Protein AF-A0A1W0WQR8-F1 (afdb_monomer)

Structure (mmCIF, N/CA/C/O backbone):
data_AF-A0A1W0WQR8-F1
#
_entry.id   AF-A0A1W0WQR8-F1
#
loop_
_atom_site.group_PDB
_atom_site.id
_atom_site.type_symbol
_atom_site.label_atom_id
_atom_site.label_alt_id
_atom_site.label_comp_id
_atom_site.label_asym_id
_atom_site.label_entity_id
_atom_site.label_seq_id
_atom_site.pdbx_PDB_ins_code
_atom_site.Cartn_x
_atom_site.Cartn_y
_atom_site.Cartn_z
_atom_site.occupancy
_atom_site.B_iso_or_equiv
_atom_site.auth_seq_id
_atom_site.auth_comp_id
_atom_site.auth_asym_id
_atom_site.auth_atom_id
_atom_site.pdbx_PDB_model_num
ATOM 1 N N . MET A 1 1 ? -21.819 -79.595 5.767 1.00 51.12 1 MET A N 1
ATOM 2 C CA . MET A 1 1 ? -20.632 -78.876 5.257 1.00 51.12 1 MET A CA 1
ATOM 3 C C . MET A 1 1 ? -21.095 -77.872 4.216 1.00 51.12 1 MET A C 1
ATOM 5 O O . MET A 1 1 ? -21.134 -78.204 3.043 1.00 51.12 1 MET A O 1
ATOM 9 N N . THR A 1 2 ? -21.500 -76.679 4.642 1.00 47.50 2 THR A N 1
ATOM 10 C CA . THR A 1 2 ? -21.859 -75.578 3.737 1.00 47.50 2 THR A CA 1
ATOM 11 C C . THR A 1 2 ? -21.971 -74.293 4.551 1.00 47.50 2 THR A C 1
ATOM 13 O O . THR A 1 2 ? -22.515 -74.308 5.650 1.00 47.50 2 THR A O 1
ATOM 16 N N . ASN A 1 3 ? -21.483 -73.201 3.962 1.00 47.78 3 ASN A N 1
ATOM 17 C CA . ASN A 1 3 ? -21.720 -71.801 4.331 1.00 47.78 3 ASN A CA 1
ATOM 18 C C . ASN A 1 3 ? -20.845 -71.187 5.433 1.00 47.78 3 ASN A C 1
ATOM 20 O O . ASN A 1 3 ? -21.325 -70.746 6.469 1.00 47.78 3 ASN A O 1
ATOM 24 N N . LEU A 1 4 ? -19.554 -71.027 5.123 1.00 46.97 4 LEU A N 1
ATOM 25 C CA . LEU A 1 4 ? -18.696 -70.029 5.774 1.00 46.97 4 LEU A CA 1
ATOM 26 C C . LEU A 1 4 ? -17.749 -69.364 4.755 1.00 46.97 4 LEU A C 1
ATOM 28 O O . LEU A 1 4 ? -16.533 -69.435 4.882 1.00 46.97 4 LEU A O 1
ATOM 32 N N . LYS A 1 5 ? -18.293 -68.779 3.677 1.00 46.56 5 LYS A N 1
ATOM 33 C CA . LYS A 1 5 ? -17.489 -68.047 2.669 1.00 46.56 5 LYS A CA 1
ATOM 34 C C . LYS A 1 5 ? -18.110 -66.743 2.146 1.00 46.56 5 LYS A C 1
ATOM 36 O O . LYS A 1 5 ? -17.617 -66.205 1.166 1.00 46.56 5 LYS A O 1
ATOM 41 N N . SER A 1 6 ? -19.138 -66.191 2.798 1.00 51.97 6 SER A N 1
ATOM 42 C CA . SER A 1 6 ? -19.843 -65.004 2.274 1.00 51.97 6 SER A CA 1
ATOM 43 C C . SER A 1 6 ? -19.954 -63.823 3.246 1.00 51.97 6 SER A C 1
ATOM 45 O O . SER A 1 6 ? -20.869 -63.019 3.120 1.00 51.97 6 SER A O 1
ATOM 47 N N . ALA A 1 7 ? -19.034 -63.698 4.209 1.00 48.44 7 ALA A N 1
ATOM 48 C CA . ALA A 1 7 ? -19.019 -62.567 5.151 1.00 48.44 7 ALA A CA 1
ATOM 49 C C . ALA A 1 7 ? -17.748 -61.697 5.085 1.00 48.44 7 ALA A C 1
ATOM 51 O O . ALA A 1 7 ? -17.716 -60.621 5.667 1.00 48.44 7 ALA A O 1
ATOM 52 N N . VAL A 1 8 ? -16.709 -62.111 4.348 1.00 48.56 8 VAL A N 1
ATOM 53 C CA . VAL A 1 8 ? -15.419 -61.386 4.323 1.00 48.56 8 VAL A CA 1
ATOM 54 C C . VAL A 1 8 ? -15.317 -60.390 3.154 1.00 48.56 8 VAL A C 1
ATOM 56 O O . VAL A 1 8 ? -14.453 -59.522 3.153 1.00 48.56 8 VAL A O 1
ATOM 59 N N . SER A 1 9 ? -16.232 -60.434 2.178 1.00 49.44 9 SER A N 1
ATOM 60 C CA . SER A 1 9 ? -16.124 -59.603 0.964 1.00 49.44 9 SER A CA 1
ATOM 61 C C . SER A 1 9 ? -16.839 -58.241 1.043 1.00 49.44 9 SER A C 1
ATOM 63 O O . SER A 1 9 ? -16.487 -57.337 0.294 1.00 49.44 9 SER A O 1
ATOM 65 N N . LEU A 1 10 ? -17.775 -58.033 1.982 1.00 45.66 10 LEU A N 1
ATOM 66 C CA . LEU A 1 10 ? -18.440 -56.726 2.143 1.00 45.66 10 LEU A CA 1
ATOM 67 C C . LEU A 1 10 ? -17.703 -55.752 3.077 1.00 45.66 10 LEU A C 1
ATOM 69 O O . LEU A 1 10 ? -17.867 -54.542 2.938 1.00 45.66 10 LEU A O 1
ATOM 73 N N . ALA A 1 11 ? -16.854 -56.241 3.985 1.00 45.03 11 ALA A N 1
ATOM 74 C CA . ALA A 1 11 ? -16.119 -55.371 4.907 1.00 45.03 11 ALA A CA 1
ATOM 75 C C . ALA A 1 11 ? -14.958 -54.616 4.230 1.00 45.03 11 ALA A C 1
ATOM 77 O O . ALA A 1 11 ? -14.600 -53.526 4.668 1.00 45.03 11 ALA A O 1
ATOM 78 N N . LEU A 1 12 ? -14.399 -55.149 3.133 1.00 43.31 12 LEU A N 1
ATOM 79 C CA . LEU A 1 12 ? -13.315 -54.485 2.398 1.00 43.31 12 LEU A CA 1
ATOM 80 C C . LEU A 1 12 ? -13.813 -53.439 1.388 1.00 43.31 12 LEU A C 1
ATOM 82 O O . LEU A 1 12 ? -13.094 -52.491 1.094 1.00 43.31 12 LEU A O 1
ATOM 86 N N . ILE A 1 13 ? -15.046 -53.564 0.887 1.00 46.66 13 ILE A N 1
ATOM 87 C CA . ILE A 1 13 ? -15.628 -52.595 -0.061 1.00 46.66 13 ILE A CA 1
ATOM 88 C C . ILE A 1 13 ? -16.193 -51.373 0.686 1.00 46.66 13 ILE A C 1
ATOM 90 O O . ILE A 1 13 ? -16.114 -50.252 0.187 1.00 46.66 13 ILE A O 1
ATOM 94 N N . GLY A 1 14 ? -16.658 -51.554 1.929 1.00 39.31 14 GLY A N 1
ATOM 95 C CA . GLY A 1 14 ? -17.099 -50.452 2.794 1.00 39.31 14 GLY A CA 1
ATOM 96 C C . GLY A 1 14 ? -15.971 -49.542 3.298 1.00 39.31 14 GLY A C 1
ATOM 97 O O . GLY A 1 14 ? -16.227 -48.381 3.604 1.00 39.31 14 GLY A O 1
ATOM 98 N N . LEU A 1 15 ? -14.722 -50.025 3.345 1.00 41.91 15 LEU A N 1
ATOM 99 C CA . LEU A 1 15 ? -13.577 -49.222 3.798 1.00 41.91 15 LEU A CA 1
ATOM 100 C C . LEU A 1 15 ? -12.899 -48.424 2.668 1.00 41.91 15 LEU A C 1
ATOM 102 O O . LEU A 1 15 ? -12.195 -47.458 2.943 1.00 41.91 15 LEU A O 1
ATOM 106 N N . VAL A 1 16 ? -13.128 -48.792 1.402 1.00 44.12 16 VAL A N 1
ATOM 107 C CA . VAL A 1 16 ? -12.553 -48.096 0.232 1.00 44.12 16 VAL A CA 1
ATOM 108 C C . VAL A 1 16 ? -13.461 -46.958 -0.267 1.00 44.12 16 VAL A C 1
ATOM 110 O O . VAL A 1 16 ? -12.975 -46.008 -0.873 1.00 44.12 16 VAL A O 1
ATOM 113 N N . LEU A 1 17 ? -14.756 -46.968 0.071 1.00 40.59 17 LEU A N 1
ATOM 114 C CA . LEU A 1 17 ? -15.699 -45.886 -0.264 1.00 40.59 17 LEU A CA 1
ATOM 115 C C . LEU A 1 17 ? -15.750 -44.731 0.757 1.00 40.59 17 LEU A C 1
ATOM 117 O O . LEU A 1 17 ? -16.442 -43.748 0.520 1.00 40.59 17 LEU A O 1
ATOM 121 N N . LEU A 1 18 ? -14.976 -44.794 1.845 1.00 42.16 18 LEU A N 1
ATOM 122 C CA . LEU A 1 18 ? -14.761 -43.666 2.772 1.00 42.16 18 LEU A CA 1
ATOM 123 C C . LEU A 1 18 ? -13.513 -42.827 2.437 1.00 42.16 18 LEU A C 1
ATOM 125 O O . LEU A 1 18 ? -13.211 -41.864 3.138 1.00 42.16 18 LEU A O 1
ATOM 129 N N . ALA A 1 19 ? -12.802 -43.163 1.356 1.00 42.78 19 ALA A N 1
ATOM 130 C CA . ALA A 1 19 ? -11.645 -42.413 0.860 1.00 42.78 19 ALA A CA 1
ATOM 131 C C . ALA A 1 19 ? -11.958 -41.561 -0.388 1.00 42.78 19 ALA A C 1
ATOM 133 O O . ALA A 1 19 ? -11.043 -41.032 -1.020 1.00 42.78 19 ALA A O 1
ATOM 134 N N . VAL A 1 20 ? -13.239 -41.408 -0.741 1.00 43.16 20 VAL A N 1
ATOM 135 C CA . VAL A 1 20 ? -13.686 -40.526 -1.824 1.00 43.16 20 VAL A CA 1
ATOM 136 C C . VAL A 1 20 ? -14.159 -39.202 -1.214 1.00 43.16 20 VAL A C 1
ATOM 138 O O . VAL A 1 20 ? -15.177 -39.132 -0.538 1.00 43.16 20 VAL A O 1
ATOM 141 N N . GLU A 1 21 ? -13.362 -38.161 -1.467 1.00 44.94 21 GLU A N 1
ATOM 142 C CA . GLU A 1 21 ? -13.743 -36.740 -1.453 1.00 44.94 21 GLU A CA 1
ATOM 143 C C . GLU A 1 21 ? -14.005 -36.042 -0.102 1.00 44.94 21 GLU A C 1
ATOM 145 O O . GLU A 1 21 ? -15.023 -35.391 0.105 1.00 44.94 21 GLU A O 1
ATOM 150 N N . ILE A 1 22 ? -12.962 -35.931 0.730 1.00 41.84 22 ILE A N 1
ATOM 151 C CA . ILE A 1 22 ? -12.673 -34.633 1.382 1.00 41.84 22 ILE A CA 1
ATOM 152 C C . ILE A 1 22 ? -11.631 -33.893 0.527 1.00 41.84 22 ILE A C 1
ATOM 154 O O . ILE A 1 22 ? -10.506 -33.624 0.939 1.00 41.84 22 ILE A O 1
ATOM 158 N N . GLN A 1 23 ? -11.991 -33.606 -0.725 1.00 43.12 23 GLN A N 1
ATOM 159 C CA . GLN A 1 23 ? -11.295 -32.627 -1.574 1.00 43.12 23 GLN A CA 1
ATOM 160 C C . GLN A 1 23 ? -12.182 -31.409 -1.890 1.00 43.12 23 GLN A C 1
ATOM 162 O O . GLN A 1 23 ? -11.818 -30.555 -2.696 1.00 43.12 23 GLN A O 1
ATOM 167 N N . GLY A 1 24 ? -13.324 -31.268 -1.212 1.00 37.84 24 GLY A N 1
ATOM 168 C CA . GLY A 1 24 ? -14.204 -30.111 -1.333 1.00 37.84 24 GLY A CA 1
ATOM 169 C C . GLY A 1 24 ? -13.783 -28.988 -0.390 1.00 37.84 24 GLY A C 1
ATOM 170 O O . GLY A 1 24 ? -14.131 -29.000 0.783 1.00 37.84 24 GLY A O 1
ATOM 171 N N . ALA A 1 25 ? -13.057 -28.008 -0.927 1.00 41.00 25 ALA A N 1
ATOM 172 C CA . ALA A 1 25 ? -12.612 -26.780 -0.270 1.00 41.00 25 ALA A CA 1
ATOM 173 C C . ALA A 1 25 ? -11.522 -26.960 0.803 1.00 41.00 25 ALA A C 1
ATOM 175 O O . ALA A 1 25 ? -11.749 -26.803 2.004 1.00 41.00 25 ALA A O 1
ATOM 176 N N . ARG A 1 26 ? -10.257 -27.039 0.356 1.00 41.31 26 ARG A N 1
ATOM 177 C CA . ARG A 1 26 ? -9.230 -26.228 1.032 1.00 41.31 26 ARG A CA 1
ATOM 178 C C . ARG A 1 26 ? -9.765 -24.796 1.011 1.00 41.31 26 ARG A C 1
ATOM 180 O O . ARG A 1 26 ? -9.605 -24.112 0.002 1.00 41.31 26 ARG A O 1
ATOM 187 N N . ARG A 1 27 ? -10.455 -24.361 2.076 1.00 42.59 27 ARG A N 1
ATOM 188 C CA . ARG A 1 27 ? -10.738 -22.940 2.290 1.00 42.59 27 ARG A CA 1
ATOM 189 C C . ARG A 1 27 ? -9.393 -22.260 2.097 1.00 42.59 27 ARG A C 1
ATOM 191 O O . ARG A 1 27 ? -8.437 -22.564 2.807 1.00 42.59 27 ARG A O 1
ATOM 198 N N . VAL A 1 28 ? -9.284 -21.435 1.066 1.00 44.44 28 VAL A N 1
ATOM 199 C CA . VAL A 1 28 ? -8.089 -20.640 0.824 1.00 44.44 28 VAL A CA 1
ATOM 200 C C . VAL A 1 28 ? -8.103 -19.573 1.914 1.00 44.44 28 VAL A C 1
ATOM 202 O O . VAL A 1 28 ? -8.620 -18.480 1.740 1.00 44.44 28 VAL A O 1
ATOM 205 N N . VAL A 1 29 ? -7.633 -19.943 3.105 1.00 40.22 29 VAL A N 1
ATOM 206 C CA . VAL A 1 29 ? -7.606 -19.077 4.285 1.00 40.22 29 VAL A CA 1
ATOM 207 C C . VAL A 1 29 ? -6.361 -18.207 4.175 1.00 40.22 29 VAL A C 1
ATOM 209 O O . VAL A 1 29 ? -5.381 -18.439 4.878 1.00 40.22 29 VAL A O 1
ATOM 212 N N . ARG A 1 30 ? -6.322 -17.233 3.260 1.00 50.38 30 ARG A N 1
ATOM 213 C CA . ARG A 1 30 ? -5.177 -16.305 3.137 1.00 50.38 30 ARG A CA 1
ATOM 214 C C . ARG A 1 30 ? -5.649 -14.861 3.151 1.00 50.38 30 ARG A C 1
ATOM 216 O O . ARG A 1 30 ? -6.413 -14.505 2.283 1.00 50.38 30 ARG A O 1
ATOM 223 N N . THR A 1 31 ? -5.172 -14.001 4.046 1.00 59.69 31 THR A N 1
ATOM 224 C CA . THR A 1 31 ? -5.514 -12.561 4.039 1.00 59.69 31 THR A CA 1
ATOM 225 C C . THR A 1 31 ? -4.795 -11.788 2.921 1.00 59.69 31 THR A C 1
ATOM 227 O O . THR A 1 31 ? -4.020 -10.874 3.177 1.00 59.69 31 THR A O 1
ATOM 230 N N . THR A 1 32 ? -4.957 -12.208 1.669 1.00 68.75 32 THR A N 1
ATOM 231 C CA . THR A 1 32 ? -4.222 -11.692 0.505 1.00 68.75 32 THR A CA 1
ATOM 232 C C . THR A 1 32 ? -5.183 -11.326 -0.608 1.00 68.75 32 THR A C 1
ATOM 234 O O . THR A 1 32 ? -6.281 -11.882 -0.697 1.00 68.75 32 THR A O 1
ATOM 237 N N . ASN A 1 33 ? -4.749 -10.430 -1.491 1.00 76.50 33 ASN A N 1
ATOM 238 C CA . ASN A 1 33 ? -5.468 -10.175 -2.726 1.00 76.50 33 ASN A CA 1
ATOM 239 C C . ASN A 1 33 ? -5.681 -11.476 -3.516 1.00 76.50 33 ASN A C 1
ATOM 241 O O . ASN A 1 33 ? -4.734 -12.238 -3.720 1.00 76.50 33 ASN A O 1
ATOM 245 N N . VAL A 1 34 ? -6.915 -11.719 -3.951 1.00 81.69 34 VAL A N 1
ATOM 246 C CA . VAL A 1 34 ? -7.284 -12.873 -4.794 1.00 81.69 34 VAL A CA 1
ATOM 247 C C . VAL A 1 34 ? -8.061 -12.483 -6.039 1.00 81.69 34 VAL A C 1
ATOM 249 O O . VAL A 1 34 ? -8.479 -13.345 -6.815 1.00 81.69 34 VAL A O 1
ATOM 252 N N . ASN A 1 35 ? -8.193 -11.180 -6.261 1.00 86.69 35 ASN A N 1
ATOM 253 C CA . ASN A 1 35 ? -8.714 -10.664 -7.503 1.00 86.69 35 ASN A CA 1
ATOM 254 C C . ASN A 1 35 ? -7.751 -11.043 -8.636 1.00 86.69 35 ASN A C 1
ATOM 256 O O . ASN A 1 35 ? -6.565 -10.717 -8.601 1.00 86.69 35 ASN A O 1
ATOM 260 N N . LYS A 1 36 ? -8.283 -11.732 -9.649 1.00 89.75 36 LYS A N 1
ATOM 261 C CA . LYS A 1 36 ? -7.528 -12.288 -10.785 1.00 89.75 36 LYS A CA 1
ATOM 262 C C . LYS A 1 36 ? -6.859 -11.225 -11.659 1.00 89.75 36 LYS A C 1
ATOM 264 O O . LYS A 1 36 ? -6.013 -11.575 -12.477 1.00 89.75 36 LYS A O 1
ATOM 269 N N . ALA A 1 37 ? -7.240 -9.956 -11.508 1.00 90.81 37 ALA A N 1
ATOM 270 C CA . ALA A 1 37 ? -6.567 -8.833 -12.148 1.00 90.81 37 ALA A CA 1
ATOM 271 C C . ALA A 1 37 ? -5.162 -8.587 -11.580 1.00 90.81 37 ALA A C 1
ATOM 273 O O . ALA A 1 37 ? -4.387 -7.846 -12.174 1.00 90.81 37 ALA A O 1
ATOM 274 N N . TYR A 1 38 ? -4.807 -9.215 -10.461 1.00 93.31 38 TYR A N 1
ATOM 275 C CA . TYR A 1 38 ? -3.522 -9.017 -9.819 1.00 93.31 38 TYR A CA 1
ATOM 276 C C . TYR A 1 38 ? -2.882 -10.345 -9.434 1.00 93.31 38 TYR A C 1
ATOM 278 O O . TYR A 1 38 ? -3.552 -11.344 -9.167 1.00 93.31 38 TYR A O 1
ATOM 286 N N . GLN A 1 39 ? -1.561 -10.340 -9.352 1.00 93.94 39 GLN A N 1
ATOM 287 C CA . GLN A 1 39 ? -0.787 -11.476 -8.878 1.00 93.94 39 GLN A CA 1
ATOM 288 C C . GLN A 1 39 ? 0.427 -11.016 -8.076 1.00 93.94 39 GLN A C 1
ATOM 290 O O . GLN A 1 39 ? 0.790 -9.843 -8.067 1.00 93.94 39 GLN A O 1
ATOM 295 N N . LYS A 1 40 ? 1.082 -11.951 -7.390 1.00 94.81 40 LYS A N 1
ATOM 296 C CA . LYS A 1 40 ? 2.385 -11.679 -6.777 1.00 94.81 40 LYS A CA 1
ATOM 297 C C . LYS A 1 40 ? 3.450 -11.445 -7.850 1.00 94.81 40 LYS A C 1
ATOM 299 O O . LYS A 1 40 ? 3.363 -11.986 -8.952 1.00 94.81 40 LYS A O 1
ATOM 304 N N . TRP A 1 41 ? 4.490 -10.708 -7.489 1.00 96.88 41 TRP A N 1
ATOM 305 C CA . TRP A 1 41 ? 5.634 -10.474 -8.367 1.00 96.88 41 TRP A CA 1
ATOM 306 C C . TRP A 1 41 ? 6.403 -11.766 -8.677 1.00 96.88 41 TRP A C 1
ATOM 308 O O . TRP A 1 41 ? 6.628 -12.607 -7.795 1.00 96.88 41 TRP A O 1
ATOM 318 N N . TYR A 1 42 ? 6.794 -11.926 -9.944 1.00 94.50 42 TYR A N 1
ATOM 319 C CA . TYR A 1 42 ? 7.473 -13.126 -10.429 1.00 94.50 42 TYR A CA 1
ATOM 320 C C . TYR A 1 42 ? 8.844 -13.30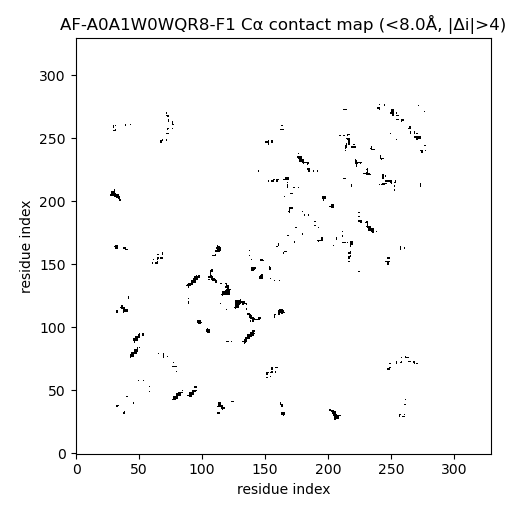7 -9.765 1.00 94.50 42 TYR A C 1
ATOM 322 O O . TYR A 1 42 ? 9.563 -12.345 -9.507 1.00 94.50 42 TYR A O 1
ATOM 330 N N . ASN A 1 43 ? 9.195 -14.559 -9.453 1.00 94.94 43 ASN A N 1
ATOM 331 C CA . ASN A 1 43 ? 10.437 -14.928 -8.763 1.00 94.94 43 ASN A CA 1
ATOM 332 C C . ASN A 1 43 ? 10.714 -14.143 -7.460 1.00 94.94 43 ASN A C 1
ATOM 334 O O . ASN A 1 43 ? 11.854 -14.033 -7.025 1.00 94.94 43 ASN A O 1
ATOM 338 N N . LYS A 1 44 ? 9.666 -13.584 -6.833 1.00 96.81 44 LYS A N 1
ATOM 339 C CA . LYS A 1 44 ? 9.776 -12.726 -5.644 1.00 96.81 44 LYS A CA 1
ATOM 340 C C . LYS A 1 44 ? 10.655 -11.478 -5.853 1.00 96.81 44 LYS A C 1
ATOM 342 O O . LYS A 1 44 ? 11.069 -10.863 -4.874 1.00 96.81 44 LYS A O 1
ATOM 347 N N . THR A 1 45 ? 10.904 -11.086 -7.103 1.00 97.88 45 THR A N 1
ATOM 348 C CA . THR A 1 45 ? 11.688 -9.898 -7.452 1.00 97.88 45 THR A CA 1
ATOM 349 C C . THR A 1 45 ? 10.764 -8.796 -7.942 1.00 97.88 45 THR A C 1
ATOM 351 O O . THR A 1 45 ? 9.908 -9.032 -8.792 1.00 97.88 45 THR A O 1
ATOM 354 N N . VAL A 1 46 ? 10.963 -7.588 -7.425 1.00 98.44 46 VAL A N 1
ATOM 355 C CA . VAL A 1 46 ? 10.205 -6.387 -7.774 1.00 98.44 46 VAL A CA 1
ATOM 356 C C . VAL A 1 46 ? 11.168 -5.369 -8.378 1.00 98.44 46 VAL A C 1
ATOM 358 O O . VAL A 1 46 ? 11.821 -4.628 -7.637 1.00 98.44 46 VAL A O 1
ATOM 361 N N . PRO A 1 47 ? 11.320 -5.335 -9.712 1.00 98.44 47 PRO A N 1
ATOM 362 C CA . PRO A 1 47 ? 12.029 -4.249 -10.363 1.00 98.44 47 PRO A CA 1
ATOM 363 C C . PRO A 1 47 ? 11.296 -2.936 -10.081 1.00 98.44 47 PRO A C 1
ATOM 365 O O . PRO A 1 47 ? 10.066 -2.885 -10.165 1.00 98.44 47 PRO A O 1
ATOM 368 N N . PHE A 1 48 ? 12.023 -1.875 -9.753 1.00 98.75 48 PHE A N 1
ATOM 369 C CA . PHE A 1 48 ? 11.419 -0.568 -9.527 1.00 98.75 48 PHE A CA 1
ATOM 370 C C . PHE A 1 48 ? 12.299 0.576 -10.011 1.00 98.75 48 PHE A C 1
ATOM 372 O O . PHE A 1 48 ? 13.510 0.445 -10.153 1.00 98.75 48 PHE A O 1
ATOM 379 N N . TYR A 1 49 ? 11.663 1.713 -10.232 1.00 97.38 49 TYR A N 1
ATOM 380 C CA . TYR A 1 49 ? 12.283 2.966 -10.608 1.00 97.38 49 TYR A CA 1
ATOM 381 C C . TYR A 1 49 ? 11.616 4.110 -9.834 1.00 97.38 49 TYR A C 1
ATOM 383 O O . TYR A 1 49 ? 10.404 4.082 -9.600 1.00 97.38 49 TYR A O 1
ATOM 391 N N . ILE A 1 50 ? 12.406 5.105 -9.430 1.00 98.25 50 ILE A N 1
ATOM 392 C CA . ILE A 1 50 ? 11.934 6.324 -8.766 1.00 98.25 50 ILE A CA 1
ATOM 393 C C . ILE A 1 50 ? 12.017 7.469 -9.775 1.00 98.25 50 ILE A C 1
ATOM 395 O O . ILE A 1 50 ? 13.097 7.771 -10.280 1.00 98.25 50 ILE A O 1
ATOM 399 N N . ASP A 1 51 ? 10.870 8.078 -10.073 1.00 95.38 51 ASP A N 1
ATOM 400 C CA . ASP A 1 51 ? 10.745 9.197 -11.012 1.00 95.38 51 ASP A CA 1
ATOM 401 C C . ASP A 1 51 ? 11.655 10.382 -10.600 1.00 95.38 51 ASP A C 1
ATOM 403 O O . ASP A 1 51 ? 11.745 10.670 -9.400 1.00 95.38 51 ASP A O 1
ATOM 407 N N . PRO A 1 52 ? 12.343 11.077 -11.535 1.00 94.44 52 PRO A N 1
ATOM 408 C CA . PRO A 1 52 ? 13.256 12.171 -11.209 1.00 94.44 52 PRO A CA 1
ATOM 409 C C . PRO A 1 52 ? 12.519 13.398 -10.662 1.00 94.44 52 PRO A C 1
ATOM 411 O O . PRO A 1 52 ? 13.161 14.296 -10.125 1.00 94.44 52 PRO A O 1
ATOM 414 N N . ASP A 1 53 ? 11.187 13.428 -10.774 1.00 92.00 53 ASP A N 1
ATOM 415 C CA . ASP A 1 53 ? 10.336 14.433 -10.143 1.00 92.00 53 ASP A CA 1
ATOM 416 C C . ASP A 1 53 ? 10.415 14.399 -8.606 1.00 92.00 53 ASP A C 1
ATOM 418 O O . ASP A 1 53 ? 9.989 15.352 -7.945 1.00 92.00 53 ASP A O 1
ATOM 422 N N . PHE A 1 54 ? 10.934 13.321 -8.007 1.00 94.75 54 PHE A N 1
ATOM 423 C CA . PHE A 1 54 ? 11.302 13.295 -6.593 1.00 94.75 54 PHE A CA 1
ATOM 424 C C . PHE A 1 54 ? 12.671 13.926 -6.366 1.00 94.75 54 PHE A C 1
ATOM 426 O O . PHE A 1 54 ? 13.656 13.588 -7.022 1.00 94.75 54 PHE A O 1
ATOM 433 N N . ASN A 1 55 ? 12.764 14.795 -5.361 1.00 94.81 55 ASN A N 1
ATOM 434 C CA . ASN A 1 55 ? 14.061 15.310 -4.941 1.00 94.81 55 ASN A CA 1
ATOM 435 C C . ASN A 1 55 ? 14.907 14.194 -4.277 1.00 94.81 55 ASN A C 1
ATOM 437 O O . ASN A 1 55 ? 14.369 13.155 -3.876 1.00 94.81 55 ASN A O 1
ATOM 441 N N . PRO A 1 56 ? 16.234 14.380 -4.119 1.00 97.12 56 PRO A N 1
ATOM 442 C CA . PRO A 1 56 ? 17.108 13.342 -3.568 1.00 97.12 56 PRO A CA 1
ATOM 443 C C . PRO A 1 56 ? 16.697 12.831 -2.180 1.00 97.12 56 PRO A C 1
ATOM 445 O O . PRO A 1 56 ? 16.844 11.640 -1.903 1.00 97.12 56 PRO A O 1
ATOM 448 N N . THR A 1 57 ? 16.154 13.704 -1.326 1.00 96.69 57 THR A N 1
ATOM 449 C CA . THR A 1 57 ? 15.671 13.338 0.013 1.00 96.69 57 THR A CA 1
ATOM 450 C C . THR A 1 57 ? 14.443 12.439 -0.080 1.00 96.69 57 THR A C 1
ATOM 452 O O . THR A 1 57 ? 14.427 11.377 0.531 1.00 96.69 57 THR A O 1
ATOM 455 N N . GLU A 1 58 ? 13.451 12.804 -0.893 1.00 96.44 58 GLU A N 1
ATOM 456 C CA . GLU A 1 58 ? 12.255 11.984 -1.124 1.00 96.44 58 GLU A CA 1
ATOM 457 C C . GLU A 1 58 ? 12.623 10.613 -1.701 1.00 96.44 58 GLU A C 1
ATOM 459 O O . GLU A 1 58 ? 12.180 9.580 -1.199 1.00 96.44 58 GLU A O 1
ATOM 464 N N . ALA A 1 59 ? 13.500 10.580 -2.708 1.00 97.94 59 ALA A N 1
ATOM 465 C CA . ALA A 1 59 ? 13.983 9.330 -3.282 1.00 97.94 59 ALA A CA 1
ATOM 466 C C . ALA A 1 59 ? 14.692 8.452 -2.232 1.00 97.94 59 ALA A C 1
ATOM 468 O O . ALA A 1 59 ? 14.509 7.233 -2.212 1.00 97.94 59 ALA A O 1
ATOM 469 N N . ALA A 1 60 ? 15.480 9.047 -1.331 1.00 98.25 60 ALA A N 1
ATOM 470 C CA . ALA A 1 60 ? 16.094 8.326 -0.218 1.00 98.25 60 ALA A CA 1
ATOM 471 C C . ALA A 1 60 ? 15.047 7.769 0.764 1.00 98.25 60 ALA A C 1
ATOM 473 O O . ALA A 1 60 ? 15.162 6.611 1.167 1.00 98.25 60 ALA A O 1
ATOM 474 N N . THR A 1 61 ? 13.997 8.526 1.094 1.00 98.38 61 THR A N 1
ATOM 475 C CA . THR A 1 61 ? 12.909 8.057 1.969 1.00 98.38 61 THR A CA 1
ATOM 476 C C . THR A 1 61 ? 12.106 6.916 1.333 1.00 98.38 61 THR A C 1
ATOM 478 O O . THR A 1 61 ? 11.764 5.955 2.020 1.00 98.38 61 THR A O 1
ATOM 481 N N . ILE A 1 62 ? 11.867 6.944 0.015 1.00 98.62 62 ILE A N 1
ATOM 482 C CA . ILE A 1 62 ? 11.229 5.826 -0.707 1.00 98.62 62 ILE A CA 1
ATOM 483 C C . ILE A 1 62 ? 12.081 4.558 -0.584 1.00 98.62 62 ILE A C 1
ATOM 485 O O . ILE A 1 62 ? 11.565 3.497 -0.226 1.00 98.62 62 ILE A O 1
ATOM 489 N N . ARG A 1 63 ? 13.400 4.660 -0.806 1.00 98.69 63 ARG A N 1
ATOM 490 C CA . ARG A 1 63 ? 14.325 3.528 -0.614 1.00 98.69 63 ARG A CA 1
ATOM 491 C C . ARG A 1 63 ? 14.333 3.039 0.831 1.00 98.69 63 ARG A C 1
ATOM 493 O O . ARG A 1 63 ? 14.350 1.835 1.063 1.00 98.69 63 ARG A O 1
ATOM 500 N N . GLN A 1 64 ? 14.271 3.946 1.804 1.00 98.56 64 GLN A N 1
ATOM 501 C CA . GLN A 1 64 ? 14.171 3.585 3.216 1.00 98.56 64 GLN A CA 1
ATOM 502 C C . GLN A 1 64 ? 12.880 2.807 3.512 1.00 98.56 64 GLN A C 1
ATOM 504 O O . GLN A 1 64 ? 12.934 1.811 4.230 1.00 98.56 64 GLN A O 1
ATOM 509 N N . ALA A 1 65 ? 11.743 3.199 2.928 1.00 98.69 65 ALA A N 1
ATOM 510 C CA . ALA A 1 65 ? 10.471 2.499 3.104 1.00 98.69 65 ALA A CA 1
ATOM 511 C C . ALA A 1 65 ? 10.519 1.090 2.494 1.00 98.69 65 ALA A C 1
ATOM 513 O O . ALA A 1 65 ? 10.088 0.124 3.125 1.00 98.69 65 ALA A O 1
ATOM 514 N N . ILE A 1 66 ? 11.106 0.955 1.299 1.00 98.75 66 ILE A N 1
ATOM 515 C CA . ILE A 1 66 ? 11.367 -0.343 0.660 1.00 98.75 66 ILE A CA 1
ATOM 516 C C . ILE A 1 66 ? 12.245 -1.216 1.563 1.00 98.75 66 ILE A C 1
ATOM 518 O O . ILE A 1 66 ? 11.880 -2.353 1.869 1.00 98.75 66 ILE A O 1
ATOM 522 N N . ASN A 1 67 ? 13.360 -0.670 2.051 1.00 98.44 67 ASN A N 1
ATOM 523 C CA . ASN A 1 67 ? 14.283 -1.385 2.927 1.00 98.44 67 ASN A CA 1
ATOM 524 C C . ASN A 1 67 ? 13.595 -1.836 4.221 1.00 98.44 67 ASN A C 1
ATOM 526 O O . ASN A 1 67 ? 13.738 -2.994 4.604 1.00 98.44 67 ASN A O 1
ATOM 530 N N . ALA A 1 68 ? 12.787 -0.978 4.850 1.00 98.19 68 ALA A N 1
ATOM 531 C CA . ALA A 1 68 ? 12.037 -1.315 6.057 1.00 98.19 68 ALA A CA 1
ATOM 532 C C . ALA A 1 68 ? 11.034 -2.459 5.824 1.00 98.19 68 ALA A C 1
ATOM 534 O O . ALA A 1 68 ? 10.947 -3.378 6.640 1.00 98.19 68 ALA A O 1
ATOM 535 N N . ILE A 1 69 ? 10.328 -2.465 4.685 1.00 98.44 69 ILE A N 1
ATOM 536 C CA . ILE A 1 69 ? 9.454 -3.584 4.301 1.00 98.44 69 ILE A CA 1
ATOM 537 C C . ILE A 1 69 ? 10.261 -4.871 4.116 1.00 98.44 69 ILE A C 1
ATOM 539 O O . ILE A 1 69 ? 9.883 -5.904 4.664 1.00 98.44 69 ILE A O 1
ATOM 543 N N . THR A 1 70 ? 11.378 -4.826 3.383 1.00 97.88 70 THR A N 1
ATOM 544 C CA . THR A 1 70 ? 12.202 -6.026 3.150 1.00 97.88 70 THR A CA 1
ATOM 545 C C . THR A 1 70 ? 12.840 -6.564 4.432 1.00 97.88 70 THR A C 1
ATOM 547 O O . THR A 1 70 ? 12.854 -7.775 4.630 1.00 97.88 70 THR A O 1
ATOM 550 N N . ALA A 1 71 ? 13.291 -5.687 5.334 1.00 97.44 71 ALA A N 1
ATOM 551 C CA . ALA A 1 71 ? 13.851 -6.056 6.633 1.00 97.44 71 ALA A CA 1
ATOM 552 C C . ALA A 1 71 ? 12.793 -6.637 7.585 1.00 97.44 71 ALA A C 1
ATOM 554 O O . ALA A 1 71 ? 13.111 -7.458 8.441 1.00 97.44 71 ALA A O 1
ATOM 555 N N . GLY A 1 72 ? 11.528 -6.235 7.425 1.00 97.38 72 GLY A N 1
ATOM 556 C CA . GLY A 1 72 ? 10.395 -6.806 8.147 1.00 97.38 72 GLY A CA 1
ATOM 557 C C . GLY A 1 72 ? 9.946 -8.180 7.634 1.00 97.38 72 GLY A C 1
ATOM 558 O O . GLY A 1 72 ? 9.037 -8.768 8.214 1.00 97.38 72 GLY A O 1
ATOM 559 N N . LEU A 1 73 ? 10.528 -8.707 6.558 1.00 98.25 73 LEU A N 1
ATOM 560 C CA . LEU A 1 73 ? 10.196 -10.026 6.017 1.00 98.25 73 LEU A CA 1
ATOM 561 C C . LEU A 1 73 ? 11.304 -11.045 6.325 1.00 98.25 73 LEU A C 1
ATOM 563 O O . LEU A 1 73 ? 12.436 -10.661 6.619 1.00 98.25 73 LEU A O 1
ATOM 567 N N . PRO A 1 74 ? 11.019 -12.360 6.229 1.00 98.06 74 PRO A N 1
ATOM 568 C CA . PRO A 1 74 ? 12.063 -13.373 6.296 1.00 98.06 74 PRO A CA 1
ATOM 569 C C . PRO A 1 74 ? 13.183 -13.092 5.279 1.00 98.06 74 PRO A C 1
ATOM 571 O O . PRO A 1 74 ? 12.891 -12.615 4.174 1.00 98.06 74 PRO A O 1
ATOM 574 N N . PRO A 1 75 ? 14.447 -13.433 5.593 1.00 96.00 75 PRO A N 1
ATOM 575 C CA . PRO A 1 75 ? 15.562 -13.233 4.674 1.00 96.00 75 PRO A CA 1
ATOM 576 C C . PRO A 1 75 ? 15.281 -13.822 3.288 1.00 96.00 75 PRO A C 1
ATOM 578 O O . PRO A 1 75 ? 14.744 -14.926 3.167 1.00 96.00 75 PRO A O 1
ATOM 581 N N . SER A 1 76 ? 15.618 -13.066 2.240 1.00 92.75 76 SER A N 1
ATOM 582 C CA . SER A 1 76 ? 15.399 -13.450 0.835 1.00 92.75 76 SER A CA 1
ATOM 583 C C . SER A 1 76 ? 13.933 -13.738 0.468 1.00 92.75 76 SER A C 1
ATOM 585 O O . SER A 1 76 ? 13.665 -14.419 -0.525 1.00 92.75 76 SER A O 1
ATOM 587 N N . CYS A 1 77 ? 12.964 -13.238 1.245 1.00 97.19 77 CYS A N 1
ATOM 588 C CA . CYS A 1 77 ? 11.553 -13.447 0.939 1.00 97.19 77 CYS A CA 1
ATOM 589 C C . CYS A 1 77 ? 11.105 -12.670 -0.302 1.00 97.19 77 CYS A C 1
ATOM 591 O O . CYS A 1 77 ? 10.483 -13.255 -1.182 1.00 97.19 77 CYS A O 1
ATOM 593 N N . VAL A 1 78 ? 11.426 -11.378 -0.379 1.00 98.00 78 VAL A N 1
ATOM 594 C CA . VAL A 1 78 ? 11.145 -10.504 -1.527 1.00 98.00 78 VAL A CA 1
ATOM 595 C C . VAL A 1 78 ? 12.369 -9.632 -1.777 1.00 98.00 78 VAL A C 1
ATOM 597 O O . VAL A 1 78 ? 12.972 -9.137 -0.827 1.00 98.00 78 VAL A O 1
ATOM 600 N N . ASN A 1 79 ? 12.725 -9.441 -3.045 1.00 97.88 79 ASN A N 1
ATOM 601 C CA . ASN A 1 79 ? 13.864 -8.635 -3.465 1.00 97.88 79 ASN A CA 1
ATOM 602 C C . ASN A 1 79 ? 13.400 -7.447 -4.313 1.00 97.88 79 ASN A C 1
ATOM 604 O O . ASN A 1 79 ? 12.944 -7.634 -5.441 1.00 97.88 79 ASN A O 1
ATOM 608 N N . PHE A 1 80 ? 13.531 -6.230 -3.796 1.00 98.56 80 PHE A N 1
ATOM 609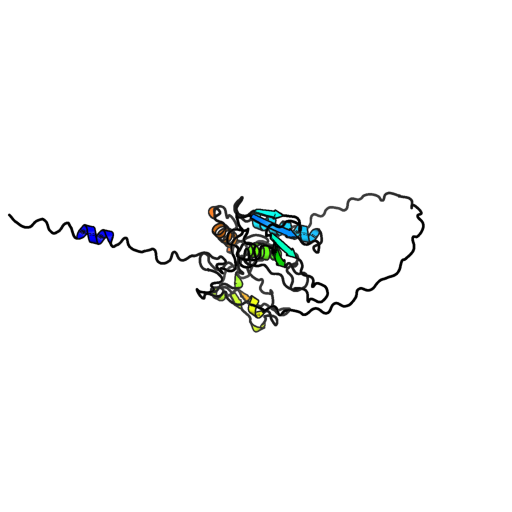 C CA . PHE A 1 80 ? 13.350 -5.026 -4.604 1.00 98.56 80 PHE A CA 1
ATOM 610 C C . PHE A 1 80 ? 14.650 -4.700 -5.331 1.00 98.56 80 PHE A C 1
ATOM 612 O O . PHE A 1 80 ? 15.718 -4.682 -4.726 1.00 98.56 80 PHE A O 1
ATOM 619 N N . MET A 1 81 ? 14.557 -4.438 -6.630 1.00 98.31 81 MET A N 1
ATOM 620 C CA . MET A 1 81 ? 15.713 -4.172 -7.479 1.00 98.31 81 MET A CA 1
ATOM 621 C C . MET A 1 81 ? 15.514 -2.846 -8.202 1.00 98.31 81 MET A C 1
ATOM 623 O O . MET A 1 81 ? 14.666 -2.746 -9.086 1.00 98.31 81 MET A O 1
ATOM 627 N N . GLU A 1 82 ? 16.292 -1.834 -7.826 1.00 98.56 82 GLU A N 1
ATOM 628 C CA . GLU A 1 82 ? 16.259 -0.546 -8.516 1.00 98.56 82 GLU A CA 1
ATOM 629 C C . GLU A 1 82 ? 16.845 -0.707 -9.923 1.00 98.56 82 GLU A C 1
ATOM 631 O O . GLU A 1 82 ? 17.911 -1.297 -10.107 1.00 98.56 82 GLU A O 1
ATOM 636 N N . VAL A 1 83 ? 16.133 -0.206 -10.926 1.00 98.44 83 VAL A N 1
ATOM 637 C CA . VAL A 1 83 ? 16.529 -0.241 -12.334 1.00 98.44 83 VAL A CA 1
ATOM 638 C C . VAL A 1 83 ? 16.377 1.154 -12.945 1.00 98.44 83 VAL A C 1
ATOM 640 O O . VAL A 1 83 ? 15.544 1.939 -12.486 1.00 98.44 83 VAL A O 1
ATOM 643 N N . PRO A 1 84 ? 17.150 1.497 -13.992 1.00 97.38 84 PRO A N 1
ATOM 644 C CA . PRO A 1 84 ? 16.947 2.756 -14.700 1.00 97.38 84 PRO A CA 1
ATOM 645 C C . PRO A 1 84 ? 15.571 2.787 -15.383 1.00 97.38 84 PRO A C 1
ATOM 647 O O . PRO A 1 84 ? 15.017 1.742 -15.735 1.00 97.38 84 PRO A O 1
ATOM 650 N N . SER A 1 85 ? 15.047 3.988 -15.644 1.00 95.81 85 SER A N 1
ATOM 651 C CA . SER A 1 85 ? 13.786 4.180 -16.381 1.00 95.81 85 SER A CA 1
ATOM 652 C C . SER A 1 85 ? 13.786 3.507 -17.756 1.00 95.81 85 SER A C 1
ATOM 654 O O . SER A 1 85 ? 12.764 2.986 -18.188 1.00 95.81 85 SER A O 1
ATOM 656 N N . SER A 1 86 ? 14.948 3.447 -18.413 1.00 96.06 86 SER A N 1
ATOM 657 C CA . SER A 1 86 ? 15.140 2.796 -19.713 1.00 96.06 86 SER A CA 1
ATOM 658 C C . SER A 1 86 ? 15.033 1.267 -19.684 1.00 96.06 86 SER A C 1
ATOM 660 O O . SER A 1 86 ? 14.995 0.643 -20.744 1.00 96.06 86 SER A O 1
ATOM 662 N N . ASN A 1 87 ? 14.996 0.639 -18.504 1.00 96.00 87 ASN A N 1
ATOM 663 C CA . ASN A 1 87 ? 14.850 -0.807 -18.401 1.00 96.00 87 ASN A CA 1
ATOM 664 C C . ASN A 1 87 ? 13.459 -1.238 -18.894 1.00 96.00 87 ASN A C 1
ATOM 666 O O . ASN A 1 87 ? 12.442 -0.715 -18.442 1.00 96.00 87 ASN A O 1
ATOM 670 N N . THR A 1 88 ? 13.407 -2.203 -19.808 1.00 94.56 88 THR A N 1
ATOM 671 C CA . THR A 1 88 ? 12.161 -2.682 -20.426 1.00 94.56 88 THR A CA 1
ATOM 672 C C . THR A 1 88 ? 11.467 -3.793 -19.637 1.00 94.56 88 THR A C 1
ATOM 674 O O . THR A 1 88 ? 10.357 -4.185 -19.991 1.00 94.56 88 THR A O 1
ATOM 677 N N . ALA A 1 89 ? 12.079 -4.306 -18.565 1.00 94.06 89 ALA A N 1
ATOM 678 C CA . ALA A 1 89 ? 11.414 -5.230 -17.659 1.00 94.06 89 ALA A CA 1
ATOM 679 C C . ALA A 1 89 ? 10.212 -4.551 -16.995 1.00 94.06 89 ALA A C 1
ATOM 681 O O . ALA A 1 89 ? 10.286 -3.383 -16.606 1.00 94.06 89 ALA A O 1
ATOM 682 N N . TYR A 1 90 ? 9.124 -5.307 -16.830 1.00 96.75 90 TYR A N 1
ATOM 683 C CA . TYR A 1 90 ? 7.946 -4.807 -16.134 1.00 96.75 90 TYR A CA 1
ATOM 684 C C . TYR A 1 90 ? 8.287 -4.454 -14.685 1.00 96.75 90 TYR A C 1
ATOM 686 O O . TYR A 1 90 ? 8.771 -5.307 -13.935 1.00 96.75 90 TYR A O 1
ATOM 694 N N . LYS A 1 91 ? 8.066 -3.195 -14.307 1.00 97.62 91 LYS A N 1
ATOM 695 C CA . LYS A 1 91 ? 8.569 -2.619 -13.055 1.00 97.62 91 LYS A CA 1
ATOM 696 C C . LYS A 1 91 ? 7.555 -1.707 -12.376 1.00 97.62 91 LYS A C 1
ATOM 698 O O . LYS A 1 91 ? 6.591 -1.250 -12.985 1.00 97.62 91 LYS A O 1
ATOM 703 N N . ILE A 1 92 ? 7.782 -1.421 -11.100 1.00 98.44 92 ILE A N 1
ATOM 704 C CA . ILE A 1 92 ? 7.090 -0.333 -10.408 1.00 98.44 92 ILE A CA 1
ATOM 705 C C . ILE A 1 92 ? 7.735 0.993 -10.803 1.00 98.44 92 ILE A C 1
ATOM 707 O O . ILE A 1 92 ? 8.946 1.157 -10.679 1.00 98.44 92 ILE A O 1
ATOM 711 N N . LYS A 1 93 ? 6.919 1.964 -11.199 1.00 97.31 93 LYS A N 1
ATOM 712 C CA . LYS A 1 93 ? 7.286 3.375 -11.249 1.00 97.31 93 LYS A CA 1
ATOM 713 C C . LYS A 1 93 ? 6.722 4.066 -10.009 1.00 97.31 93 LYS A C 1
ATOM 715 O O . LYS A 1 93 ? 5.506 4.206 -9.886 1.00 97.31 93 LYS A O 1
ATOM 720 N N . PHE A 1 94 ? 7.585 4.511 -9.100 1.00 97.62 94 PHE A N 1
ATOM 721 C CA . PHE A 1 94 ? 7.184 5.451 -8.054 1.00 97.62 94 PHE A CA 1
ATOM 722 C C . PHE A 1 94 ? 7.107 6.843 -8.668 1.00 97.62 94 PHE A C 1
ATOM 724 O O . PHE A 1 94 ? 8.099 7.301 -9.227 1.00 97.62 94 PHE A O 1
ATOM 731 N N . SER A 1 95 ? 5.967 7.526 -8.555 1.00 94.00 95 SER A N 1
ATOM 732 C CA . SER A 1 95 ? 5.791 8.888 -9.082 1.00 94.00 95 SER A CA 1
ATOM 733 C C . SER A 1 95 ? 5.014 9.767 -8.111 1.00 94.00 95 SER A C 1
ATOM 735 O O . SER A 1 95 ? 4.095 9.299 -7.440 1.00 94.00 95 SER A O 1
ATOM 737 N N . ALA A 1 96 ? 5.352 11.054 -8.059 1.00 88.00 96 ALA A N 1
ATOM 738 C CA . ALA A 1 96 ? 4.620 12.027 -7.255 1.00 88.00 96 ALA A CA 1
ATOM 739 C C . ALA A 1 96 ? 3.262 12.395 -7.871 1.00 88.00 96 ALA A C 1
ATOM 741 O O . ALA A 1 96 ? 2.419 12.946 -7.171 1.00 88.00 96 ALA A O 1
ATOM 742 N N . LEU A 1 97 ? 3.068 12.118 -9.171 1.00 73.44 97 LEU A N 1
ATOM 743 C CA . LEU A 1 97 ? 1.913 12.545 -9.965 1.00 73.44 97 LEU A CA 1
ATOM 744 C C . LEU A 1 97 ? 1.445 13.975 -9.647 1.00 73.44 97 LEU A C 1
ATOM 746 O O . LEU A 1 97 ? 0.263 14.241 -9.416 1.00 73.44 97 LEU A O 1
ATOM 750 N N . THR A 1 98 ? 2.374 14.927 -9.697 1.00 61.88 98 THR A N 1
ATOM 751 C CA . THR A 1 98 ? 1.998 16.315 -9.961 1.00 61.88 98 THR A CA 1
ATOM 752 C C . THR A 1 98 ? 1.394 16.339 -11.355 1.00 61.88 98 THR A C 1
ATOM 754 O O . THR A 1 98 ? 2.014 15.840 -12.291 1.00 61.88 98 THR A O 1
ATOM 757 N N . GLY A 1 99 ? 0.159 16.817 -11.491 1.00 51.94 99 GLY A N 1
ATOM 758 C CA . GLY A 1 99 ? -0.544 16.792 -12.770 1.00 51.94 99 GLY A CA 1
ATOM 759 C C . GLY A 1 99 ? 0.350 17.361 -13.863 1.00 51.94 99 GLY A C 1
ATOM 760 O O . GLY A 1 99 ? 0.905 18.447 -13.698 1.00 51.94 99 GLY A O 1
ATOM 761 N N . GLY A 1 100 ? 0.534 16.604 -14.948 1.00 44.06 100 GLY A N 1
ATOM 762 C CA . GLY A 1 100 ? 1.192 17.139 -16.135 1.00 44.06 100 GLY A CA 1
ATOM 763 C C . GLY A 1 100 ? 0.426 18.363 -16.655 1.00 44.06 100 GLY A C 1
ATOM 764 O O . GLY A 1 100 ? -0.714 18.595 -16.237 1.00 44.06 100 GLY A O 1
ATOM 765 N N . PRO A 1 101 ? 1.003 19.153 -17.575 1.00 39.19 101 PRO A N 1
ATOM 766 C CA . PRO A 1 101 ? 0.325 20.317 -18.137 1.00 39.19 101 PRO A CA 1
ATOM 767 C C . PRO A 1 101 ? -1.095 19.960 -18.619 1.00 39.19 101 PRO A C 1
ATOM 769 O O . PRO A 1 101 ? -1.264 19.155 -19.530 1.00 39.19 101 PRO A O 1
ATOM 772 N N . GLY A 1 102 ? -2.119 20.522 -17.968 1.00 50.38 102 GLY A N 1
ATOM 773 C CA . GLY A 1 102 ? -3.533 20.297 -18.298 1.00 50.38 102 GLY A CA 1
ATOM 774 C C . GLY A 1 102 ? -4.252 19.152 -17.564 1.00 50.38 102 GLY A C 1
ATOM 775 O O . GLY A 1 102 ? -5.453 18.998 -17.764 1.00 50.38 102 GLY A O 1
ATOM 776 N N . SER A 1 103 ? -3.587 18.376 -16.698 1.00 53.00 103 SER A N 1
ATOM 777 C CA . SER A 1 103 ? -4.238 17.367 -15.840 1.00 53.00 103 SER A CA 1
ATOM 778 C C . SER A 1 103 ? -4.285 17.823 -14.384 1.00 53.00 103 SER A C 1
ATOM 780 O O . SER A 1 103 ? -3.311 18.375 -13.874 1.00 53.00 103 SER A O 1
ATOM 782 N N . GLN A 1 104 ? -5.394 17.565 -13.683 1.00 58.84 104 GLN A N 1
ATOM 783 C CA . GLN A 1 104 ? -5.397 17.699 -12.225 1.00 58.84 104 GLN A CA 1
ATOM 784 C C . GLN A 1 104 ? -4.440 16.650 -11.653 1.00 58.84 104 GLN A C 1
ATOM 786 O O . GLN A 1 104 ? -4.536 15.470 -11.989 1.00 58.84 104 GLN A O 1
ATOM 791 N N . GLY A 1 105 ? -3.474 17.088 -10.845 1.00 64.12 105 GLY A N 1
ATOM 792 C CA . GLY A 1 105 ? -2.571 16.164 -10.167 1.00 64.12 105 GLY A CA 1
ATOM 793 C C . GLY A 1 105 ? -3.348 15.198 -9.295 1.00 64.12 105 GLY A C 1
ATOM 794 O O . GLY A 1 105 ? -4.363 15.575 -8.708 1.00 64.12 105 GLY A O 1
ATOM 795 N N . GLN A 1 106 ? -2.867 13.960 -9.205 1.00 69.44 106 GLN A N 1
ATOM 796 C CA . GLN A 1 106 ? -3.396 13.055 -8.198 1.00 69.44 106 GLN A CA 1
ATOM 797 C C . GLN A 1 106 ? -3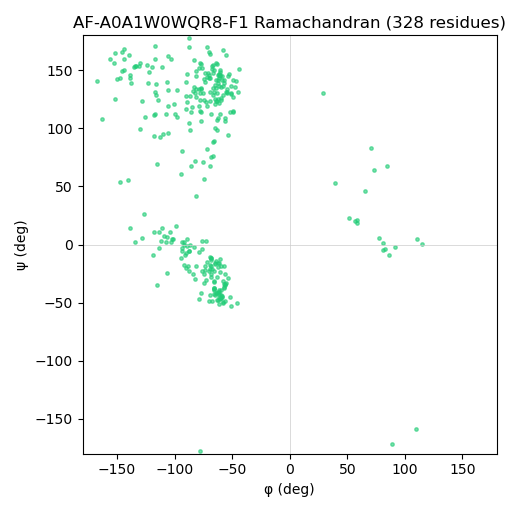.029 13.640 -6.841 1.00 69.44 106 GLN A C 1
ATOM 799 O O . GLN A 1 106 ? -1.858 13.879 -6.550 1.00 69.44 106 GLN A O 1
ATOM 804 N N . THR A 1 107 ? -4.036 13.925 -6.024 1.00 80.12 107 THR A N 1
ATOM 805 C CA . THR A 1 107 ? -3.814 14.504 -4.696 1.00 80.12 107 THR A CA 1
ATOM 806 C C . THR A 1 107 ? -3.660 13.430 -3.625 1.00 80.12 107 THR A C 1
ATOM 808 O O . THR A 1 107 ? -3.321 13.753 -2.495 1.00 80.12 107 THR A O 1
ATOM 811 N N . TYR A 1 108 ? -3.890 12.162 -3.973 1.00 86.75 108 TYR A N 1
ATOM 812 C CA . TYR A 1 108 ? -3.852 11.028 -3.060 1.00 86.75 108 TYR A CA 1
ATOM 813 C C . TYR A 1 108 ? -2.845 9.974 -3.506 1.00 86.75 108 TYR A C 1
ATOM 815 O O . TYR A 1 108 ? -2.608 9.752 -4.693 1.00 86.75 108 TYR A O 1
ATOM 823 N N . CYS A 1 109 ? -2.268 9.297 -2.521 1.00 92.88 109 CYS A N 1
ATOM 824 C CA . CYS A 1 109 ? -1.381 8.176 -2.769 1.00 92.88 109 CYS A CA 1
ATOM 825 C C . CYS A 1 109 ? -2.166 6.893 -3.026 1.00 92.88 109 CYS A C 1
ATOM 827 O O . CYS A 1 109 ? -3.211 6.654 -2.415 1.00 92.88 109 CYS A O 1
ATOM 829 N N . TYR A 1 110 ? -1.645 6.051 -3.914 1.00 93.25 110 TYR A N 1
ATOM 830 C CA . TYR A 1 110 ? -2.222 4.743 -4.193 1.00 93.25 110 TYR A CA 1
ATOM 831 C C . TYR A 1 110 ? -1.182 3.774 -4.752 1.00 93.25 110 TYR A C 1
ATOM 833 O O . TYR A 1 110 ? -0.148 4.157 -5.301 1.00 93.25 110 TYR A O 1
ATOM 841 N N . ALA A 1 111 ? -1.491 2.489 -4.629 1.00 95.75 111 ALA A N 1
ATOM 842 C CA . ALA A 1 111 ? -0.757 1.402 -5.251 1.00 95.75 111 ALA A CA 1
ATOM 843 C C . ALA A 1 111 ? -1.746 0.304 -5.638 1.00 95.75 111 ALA A C 1
ATOM 845 O O . ALA A 1 111 ? -2.753 0.093 -4.957 1.00 95.75 111 ALA A O 1
ATOM 846 N N . TYR A 1 112 ? -1.441 -0.424 -6.705 1.00 95.06 112 TYR A N 1
ATOM 847 C CA . TYR A 1 112 ? -2.177 -1.637 -7.034 1.00 95.06 112 TYR A CA 1
ATOM 848 C C . TYR A 1 112 ? -1.779 -2.774 -6.084 1.00 95.06 112 TYR A C 1
ATOM 850 O O . TYR A 1 112 ? -0.603 -2.875 -5.730 1.00 95.06 112 TYR A O 1
ATOM 858 N N . PRO A 1 113 ? -2.719 -3.642 -5.668 1.00 94.56 113 PRO A N 1
ATOM 859 C CA . PRO A 1 113 ? -2.455 -4.721 -4.724 1.00 94.56 113 PRO A CA 1
ATOM 860 C C . PRO A 1 113 ? -1.690 -5.887 -5.378 1.00 94.56 113 PRO A 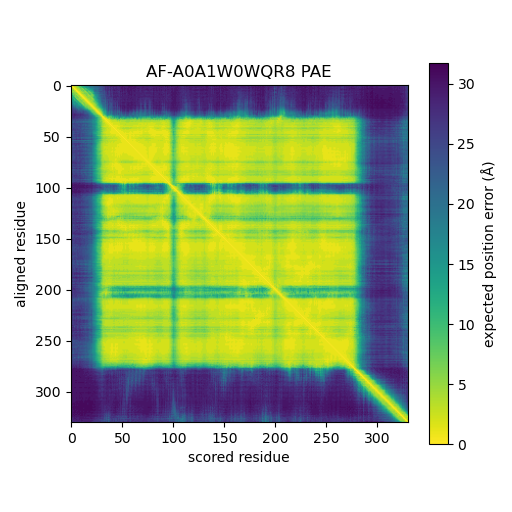C 1
ATOM 862 O O . PRO A 1 113 ? -2.243 -6.968 -5.587 1.00 94.56 113 PRO A O 1
ATOM 865 N N . GLY A 1 114 ? -0.411 -5.690 -5.695 1.00 95.69 114 GLY A N 1
ATOM 866 C CA . GLY A 1 114 ? 0.430 -6.650 -6.415 1.00 95.69 114 GLY A CA 1
ATOM 867 C C . GLY A 1 114 ? 0.776 -6.194 -7.834 1.00 95.69 114 GLY A C 1
ATOM 868 O O . GLY A 1 114 ? 0.713 -5.011 -8.170 1.00 95.69 114 GLY A O 1
ATOM 869 N N . MET A 1 115 ? 1.133 -7.162 -8.675 1.00 95.56 115 MET A N 1
ATOM 870 C CA . MET A 1 115 ? 1.433 -6.983 -10.093 1.00 95.56 115 MET A CA 1
ATOM 871 C C . MET A 1 115 ? 0.149 -7.057 -10.933 1.00 95.56 115 MET A C 1
ATOM 873 O O . MET A 1 115 ? -0.594 -8.032 -10.809 1.00 95.56 115 MET A O 1
ATOM 877 N N . ILE A 1 116 ? -0.118 -6.062 -11.784 1.00 94.50 116 ILE A N 1
ATOM 878 C CA . ILE A 1 116 ? -1.355 -5.965 -12.583 1.00 94.50 116 ILE A CA 1
ATOM 879 C C . ILE A 1 116 ? -1.303 -6.920 -13.784 1.00 94.50 116 ILE A C 1
ATOM 881 O O . ILE A 1 116 ? -0.622 -6.657 -14.768 1.00 94.50 116 ILE A O 1
ATOM 885 N N . VAL A 1 117 ? -2.052 -8.021 -13.727 1.00 92.50 117 VAL A N 1
ATOM 886 C CA . VAL A 1 117 ? -2.105 -9.070 -14.762 1.00 92.50 117 VAL A CA 1
ATOM 887 C C . VAL A 1 117 ? -2.519 -8.562 -16.151 1.00 92.50 117 VAL A C 1
ATOM 889 O O . VAL A 1 117 ? -1.846 -8.937 -17.116 1.00 92.50 117 VAL A O 1
ATOM 892 N N . PRO A 1 118 ? -3.610 -7.781 -16.307 1.00 91.94 118 PRO A N 1
ATOM 893 C CA . PRO A 1 118 ? -4.043 -7.324 -17.627 1.00 91.94 118 PRO A CA 1
ATOM 894 C C . PRO A 1 118 ? -3.124 -6.264 -18.238 1.00 91.94 118 PRO A C 1
ATOM 896 O O . PRO A 1 118 ? -3.207 -6.054 -19.442 1.00 91.94 118 PRO A O 1
ATOM 899 N N . ASP A 1 119 ? -2.239 -5.649 -17.449 1.00 90.75 119 ASP A N 1
ATOM 900 C CA . ASP A 1 119 ? -1.381 -4.561 -17.924 1.00 90.75 119 ASP A CA 1
ATOM 901 C C . ASP A 1 119 ? 0.070 -5.000 -18.096 1.00 90.75 119 ASP A C 1
ATOM 903 O O . ASP A 1 119 ? 0.781 -4.411 -18.906 1.00 90.75 119 ASP A O 1
ATOM 907 N N . CYS A 1 120 ? 0.517 -6.038 -17.384 1.00 91.50 120 CYS A N 1
ATOM 908 C CA . CYS A 1 120 ? 1.880 -6.535 -17.500 1.00 91.50 120 CYS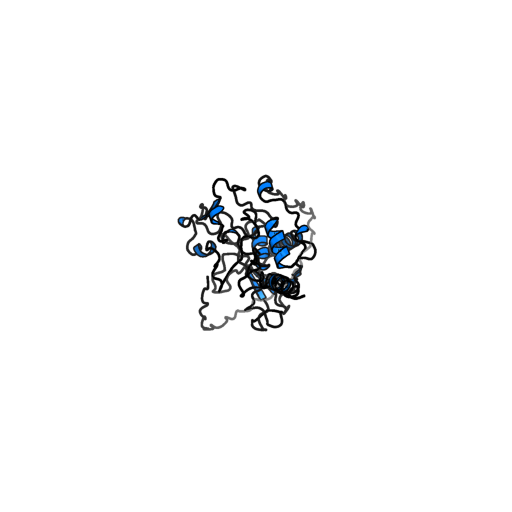 A CA 1
ATOM 909 C C . CYS A 1 120 ? 2.112 -7.307 -18.812 1.00 91.50 120 CYS A C 1
ATOM 911 O O . CYS A 1 120 ? 1.197 -7.965 -19.314 1.00 91.50 120 CYS A O 1
ATOM 913 N N . PRO A 1 121 ? 3.328 -7.256 -19.380 1.00 92.69 121 PRO A N 1
ATOM 914 C CA . PRO A 1 121 ? 3.621 -7.819 -20.688 1.00 92.69 121 PRO A CA 1
ATOM 915 C C . PRO A 1 121 ? 3.626 -9.346 -20.629 1.00 92.69 121 PRO A C 1
ATOM 917 O O . PRO A 1 121 ? 4.097 -9.940 -19.660 1.00 92.69 121 PRO A O 1
ATOM 920 N N . THR A 1 122 ? 3.163 -10.002 -21.695 1.00 93.88 122 THR A N 1
ATOM 921 C CA . THR A 1 122 ? 3.092 -11.476 -21.797 1.00 93.88 122 THR A CA 1
ATOM 922 C C . THR A 1 122 ? 4.441 -12.197 -21.679 1.00 93.88 122 THR A C 1
ATOM 924 O O . THR A 1 122 ? 4.467 -13.410 -21.484 1.00 93.88 122 THR A O 1
ATOM 927 N N . SER A 1 123 ? 5.562 -11.473 -21.759 1.00 91.88 123 SER A N 1
ATOM 928 C CA . SER A 1 123 ? 6.902 -11.994 -21.456 1.00 91.88 123 SER A CA 1
ATOM 929 C C . SER A 1 123 ? 7.099 -12.323 -19.971 1.00 91.88 123 SER A C 1
ATOM 931 O O . SER A 1 123 ? 7.976 -13.116 -19.628 1.00 91.88 123 SER A O 1
ATOM 933 N N . VAL A 1 124 ? 6.288 -11.745 -19.084 1.00 92.56 124 VAL A N 1
ATOM 934 C CA . VAL A 1 124 ? 6.276 -12.061 -17.656 1.00 92.56 124 VAL A CA 1
ATOM 935 C C . VAL A 1 124 ? 5.270 -13.195 -17.402 1.00 92.56 124 VAL A C 1
ATOM 937 O O . VAL A 1 124 ? 4.104 -13.088 -17.788 1.00 92.56 124 VAL A O 1
ATOM 940 N N . PRO A 1 125 ? 5.662 -14.294 -16.731 1.00 94.12 125 PRO A N 1
ATOM 941 C CA . PRO A 1 125 ? 4.753 -15.411 -16.486 1.00 94.12 125 PRO A CA 1
ATOM 942 C C . PRO A 1 125 ? 3.456 -15.006 -15.765 1.00 94.12 125 PRO A C 1
ATOM 944 O O . PRO A 1 125 ? 3.474 -14.319 -14.744 1.00 94.12 125 PRO A O 1
ATOM 947 N N . GLY A 1 126 ? 2.319 -15.457 -16.303 1.00 91.12 126 GLY A N 1
ATOM 948 C CA . GLY A 1 126 ? 0.975 -15.179 -15.775 1.00 91.12 126 GLY A CA 1
ATOM 949 C C . GLY A 1 126 ? 0.338 -13.872 -16.264 1.00 91.12 126 GLY A C 1
ATOM 950 O O . GLY A 1 126 ? -0.852 -13.667 -16.032 1.00 91.12 126 GLY A O 1
ATOM 951 N N . CYS A 1 127 ? 1.091 -13.016 -16.956 1.00 92.94 127 CYS A N 1
ATOM 952 C CA . CYS A 1 127 ? 0.615 -11.747 -17.501 1.00 92.94 127 CYS A CA 1
ATOM 953 C C . CYS A 1 127 ? -0.198 -11.899 -18.791 1.00 92.94 127 CYS A C 1
ATOM 955 O O . CYS A 1 127 ? -0.062 -12.885 -19.518 1.00 92.94 127 CYS A O 1
ATOM 957 N N . LYS A 1 128 ? -1.059 -10.913 -19.068 1.00 92.81 128 LYS A N 1
ATOM 958 C CA . LYS A 1 128 ? -1.988 -10.913 -20.213 1.00 92.81 128 LYS A CA 1
ATOM 959 C C . LYS A 1 128 ? -2.030 -9.588 -20.979 1.00 92.81 128 LYS A C 1
ATOM 961 O O . LYS A 1 128 ? -2.829 -9.466 -21.904 1.00 92.81 128 LYS A O 1
ATOM 966 N N . GLY A 1 129 ? -1.223 -8.612 -20.581 1.00 90.81 129 GLY A N 1
ATOM 967 C CA . GLY A 1 129 ? -1.220 -7.276 -21.154 1.00 90.81 129 GLY A CA 1
ATOM 968 C C . GLY A 1 129 ? -0.324 -7.101 -22.376 1.00 90.81 129 GLY A C 1
ATOM 969 O O . GLY A 1 129 ? 0.373 -8.031 -22.798 1.00 90.81 129 GLY A O 1
ATOM 970 N N . PRO A 1 130 ? -0.338 -5.893 -22.964 1.00 87.81 130 PRO A N 1
ATOM 971 C CA . PRO A 1 130 ? 0.492 -5.544 -24.109 1.00 87.81 130 PRO A CA 1
ATOM 972 C C . PRO A 1 130 ? 1.984 -5.705 -23.804 1.00 87.81 130 PRO A C 1
ATOM 974 O O . PRO A 1 130 ? 2.457 -5.323 -22.737 1.00 87.81 130 PRO A O 1
ATOM 977 N N . THR A 1 131 ? 2.762 -6.187 -24.775 1.00 84.00 131 THR A N 1
ATOM 978 C CA . THR A 1 131 ? 4.230 -6.298 -24.651 1.00 84.00 131 THR A CA 1
ATOM 979 C C . THR A 1 131 ? 4.935 -4.945 -24.528 1.00 84.00 131 THR A C 1
ATOM 981 O O . THR A 1 131 ? 6.094 -4.894 -24.128 1.00 84.00 131 THR A O 1
ATOM 984 N N . THR A 1 132 ? 4.243 -3.856 -24.868 1.00 88.56 132 THR A N 1
ATOM 985 C CA . THR A 1 132 ? 4.735 -2.477 -24.790 1.00 8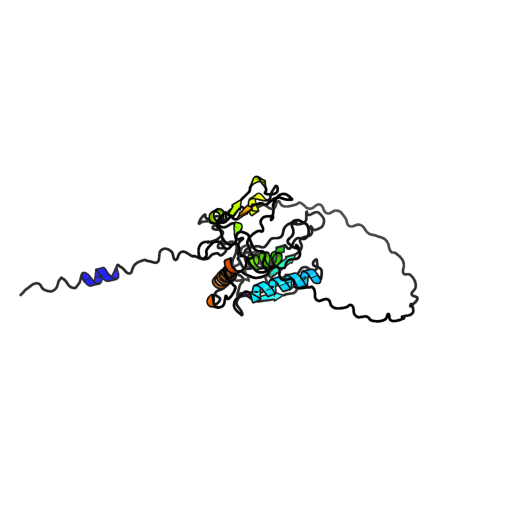8.56 132 THR A CA 1
ATOM 986 C C . THR A 1 132 ? 4.646 -1.882 -23.391 1.00 88.56 132 THR A C 1
ATOM 988 O O . THR A 1 132 ? 5.308 -0.884 -23.119 1.00 88.56 132 THR A O 1
ATOM 991 N N . ASN A 1 133 ? 3.834 -2.462 -22.505 1.00 90.31 133 ASN A N 1
ATOM 992 C CA . ASN A 1 133 ? 3.716 -1.978 -21.140 1.00 90.31 133 ASN A CA 1
ATOM 993 C C . ASN A 1 133 ? 4.908 -2.473 -20.328 1.00 90.31 133 ASN A C 1
ATOM 995 O O . ASN A 1 133 ? 5.116 -3.673 -20.158 1.00 90.31 133 ASN A O 1
ATOM 999 N N . THR A 1 134 ? 5.689 -1.539 -19.804 1.00 93.38 134 THR A N 1
ATOM 1000 C CA . THR A 1 134 ? 6.892 -1.843 -19.021 1.00 93.38 134 THR A CA 1
ATOM 1001 C C . THR A 1 134 ? 6.750 -1.421 -17.566 1.00 93.38 134 THR A C 1
ATOM 1003 O O . THR A 1 134 ? 7.660 -1.652 -16.778 1.00 93.38 134 THR A O 1
ATOM 1006 N N . GLU A 1 135 ? 5.642 -0.789 -17.177 1.00 94.56 135 GLU A N 1
ATOM 1007 C CA . GLU A 1 135 ? 5.527 -0.125 -15.881 1.00 94.56 135 GLU A CA 1
ATOM 1008 C C . GLU A 1 135 ? 4.105 -0.191 -15.319 1.00 94.56 135 GLU A C 1
ATOM 1010 O O . GLU A 1 135 ? 3.131 -0.043 -16.053 1.00 94.56 135 GLU A O 1
ATOM 1015 N N . GLN A 1 136 ? 4.003 -0.336 -13.997 1.00 95.31 136 GLN A N 1
ATOM 1016 C CA . GLN A 1 136 ? 2.817 0.036 -13.224 1.00 95.31 136 GLN A CA 1
ATOM 1017 C C . GLN A 1 136 ? 3.159 1.097 -12.192 1.00 95.31 136 GLN A C 1
ATOM 1019 O O . GLN A 1 136 ? 4.276 1.165 -11.682 1.00 95.31 136 GLN A O 1
ATOM 1024 N N . LEU A 1 137 ? 2.162 1.891 -11.835 1.00 94.62 137 LEU A N 1
ATOM 1025 C CA . LEU A 1 137 ? 2.347 3.044 -10.979 1.00 94.62 137 LEU A CA 1
ATOM 1026 C C . LEU A 1 137 ? 2.182 2.717 -9.490 1.00 94.62 137 LEU A C 1
ATOM 1028 O O . LEU A 1 137 ? 1.248 2.020 -9.087 1.00 94.62 137 LEU A O 1
ATOM 1032 N N . VAL A 1 138 ? 3.052 3.309 -8.675 1.00 96.62 138 VAL A N 1
ATOM 1033 C CA . VAL A 1 138 ? 2.794 3.616 -7.265 1.00 96.62 138 VAL A CA 1
ATOM 1034 C C . VAL A 1 138 ? 2.846 5.133 -7.126 1.00 96.62 138 VAL A C 1
ATOM 1036 O O . VAL A 1 138 ? 3.897 5.749 -7.317 1.00 96.62 138 VAL A O 1
ATOM 1039 N N . SER A 1 139 ? 1.700 5.746 -6.837 1.00 94.50 139 SER A N 1
ATOM 1040 C CA . SER A 1 139 ? 1.604 7.193 -6.673 1.00 94.50 139 SER A CA 1
ATOM 1041 C C . SER A 1 139 ? 1.875 7.573 -5.225 1.00 94.50 139 SER A C 1
ATOM 1043 O O . SER A 1 139 ? 1.177 7.112 -4.320 1.00 94.50 139 SER A O 1
ATOM 1045 N N . LEU A 1 140 ? 2.876 8.427 -5.020 1.00 95.19 140 LEU A N 1
ATOM 1046 C CA . LEU A 1 140 ? 3.221 9.020 -3.732 1.00 95.19 140 LEU A CA 1
ATOM 1047 C C . LEU A 1 140 ? 3.006 10.538 -3.804 1.00 95.19 140 LEU A C 1
ATOM 1049 O O . LEU A 1 140 ? 3.957 11.323 -3.841 1.00 95.19 140 LEU A O 1
ATOM 1053 N N . ALA A 1 141 ? 1.734 10.927 -3.891 1.00 92.06 141 ALA A N 1
ATOM 1054 C CA . ALA A 1 141 ? 1.281 12.308 -3.969 1.00 92.06 141 ALA A CA 1
ATOM 1055 C C . ALA A 1 141 ? 1.749 13.162 -2.783 1.00 92.06 141 ALA A C 1
ATOM 1057 O O . ALA A 1 141 ? 1.758 12.717 -1.631 1.00 92.06 141 ALA A O 1
ATOM 1058 N N . ARG A 1 142 ? 2.102 14.415 -3.084 1.00 88.88 142 ARG A N 1
ATOM 1059 C CA . ARG A 1 142 ? 2.423 15.477 -2.116 1.00 88.88 142 ARG A CA 1
ATOM 1060 C C . ARG A 1 142 ? 1.162 16.231 -1.690 1.00 88.88 142 ARG A C 1
ATOM 1062 O O . ARG A 1 142 ? 0.113 16.129 -2.317 1.00 88.88 142 ARG A O 1
ATOM 1069 N N . GLY A 1 143 ? 1.304 17.069 -0.667 1.00 84.38 143 GLY A N 1
ATOM 1070 C CA . GLY A 1 143 ? 0.251 17.979 -0.223 1.00 84.38 143 GLY A CA 1
ATOM 1071 C C . GLY A 1 143 ? -0.698 17.369 0.814 1.00 84.38 143 GLY A C 1
ATOM 1072 O O . GLY A 1 143 ? -0.437 16.281 1.322 1.00 84.38 143 GLY A O 1
ATOM 1073 N N . PRO A 1 144 ? -1.796 18.070 1.153 1.00 78.06 144 PRO A N 1
ATOM 1074 C CA . PRO A 1 144 ? -2.605 17.763 2.339 1.00 78.06 144 PRO A CA 1
ATOM 1075 C C . PRO A 1 144 ? -3.331 16.412 2.326 1.00 78.06 144 PRO A C 1
ATOM 1077 O O . PRO A 1 144 ? -3.684 15.911 3.386 1.00 78.06 144 PRO A O 1
ATOM 1080 N N . SER A 1 145 ? -3.581 15.839 1.145 1.00 79.44 145 SER A N 1
ATOM 1081 C CA . SER A 1 145 ? -4.164 14.493 0.982 1.00 79.44 145 SER A CA 1
ATOM 1082 C C . SER A 1 145 ? -3.143 13.452 0.503 1.00 79.44 145 SER A C 1
ATOM 1084 O O . SER A 1 145 ? -3.499 12.305 0.226 1.00 79.44 145 SER A O 1
ATOM 1086 N N . GLY A 1 146 ? -1.873 13.855 0.428 1.00 88.44 146 GLY A N 1
ATOM 1087 C CA . GLY A 1 146 ? -0.753 13.000 0.084 1.00 88.44 146 GLY A CA 1
ATOM 1088 C C . GLY A 1 146 ? -0.296 12.123 1.250 1.00 88.44 146 GLY A C 1
ATOM 1089 O O . GLY A 1 146 ? -0.852 12.148 2.343 1.00 88.44 146 GLY A O 1
ATOM 1090 N N . CYS A 1 147 ? 0.762 11.354 1.017 1.00 92.12 147 CYS A N 1
ATOM 1091 C CA . CYS A 1 147 ? 1.342 10.423 1.995 1.00 92.12 147 CYS A CA 1
ATOM 1092 C C . CYS A 1 147 ? 2.705 10.881 2.525 1.00 92.12 147 CYS A C 1
ATOM 1094 O O . CYS A 1 147 ? 3.360 10.149 3.265 1.00 92.12 147 CYS A O 1
ATOM 1096 N N . TRP A 1 148 ? 3.120 12.101 2.178 1.00 92.94 148 TRP A N 1
ATOM 1097 C CA . TRP A 1 148 ? 4.306 12.766 2.718 1.00 92.94 148 TRP A CA 1
ATOM 1098 C C . TRP A 1 148 ? 3.970 13.503 4.017 1.00 92.94 148 TRP A C 1
ATOM 1100 O O . TRP A 1 148 ? 3.982 14.728 4.077 1.00 92.94 148 TRP A O 1
ATOM 1110 N N . ASP A 1 149 ? 3.654 12.746 5.063 1.00 90.44 149 ASP A N 1
ATOM 1111 C CA . ASP A 1 149 ? 3.259 13.282 6.375 1.00 90.44 149 ASP A CA 1
ATOM 1112 C C . ASP A 1 149 ? 4.401 13.304 7.406 1.00 90.44 149 ASP A C 1
ATOM 1114 O O . ASP A 1 149 ? 4.171 13.437 8.608 1.00 90.44 149 ASP A O 1
ATOM 1118 N N . GLY A 1 150 ? 5.641 13.158 6.933 1.00 89.38 150 GLY A N 1
ATOM 1119 C CA . GLY A 1 150 ? 6.842 13.125 7.767 1.00 89.38 150 GLY A CA 1
ATOM 1120 C C . GLY A 1 150 ? 7.132 11.770 8.418 1.00 89.38 150 GLY A C 1
ATOM 1121 O O . GLY A 1 150 ? 8.120 11.664 9.138 1.00 89.38 150 GLY A O 1
ATOM 1122 N N . THR A 1 151 ? 6.321 10.737 8.166 1.00 92.62 151 THR A N 1
ATOM 1123 C CA . THR A 1 151 ? 6.553 9.375 8.679 1.00 92.62 151 THR A CA 1
ATOM 1124 C C . THR A 1 151 ? 6.928 8.399 7.569 1.00 92.62 151 THR A C 1
ATOM 1126 O O . THR A 1 151 ? 6.524 8.562 6.416 1.00 92.62 151 THR A O 1
ATOM 1129 N N . LEU A 1 152 ? 7.674 7.345 7.915 1.00 96.81 152 LEU A N 1
ATOM 1130 C CA . LEU A 1 152 ? 7.999 6.285 6.960 1.00 96.81 152 LEU A CA 1
ATOM 1131 C C . LEU A 1 152 ? 6.782 5.385 6.689 1.00 96.81 152 LEU A C 1
ATOM 1133 O O . LEU A 1 152 ? 6.590 4.916 5.565 1.00 96.81 152 LEU A O 1
ATOM 1137 N N . HIS A 1 153 ? 5.938 5.191 7.707 1.00 96.38 153 HIS A N 1
ATOM 1138 C CA . HIS A 1 153 ? 4.734 4.365 7.705 1.00 96.38 153 HIS A CA 1
ATOM 1139 C C . HIS A 1 153 ? 3.859 4.577 6.468 1.00 96.38 153 HIS A C 1
ATOM 1141 O O . HIS A 1 153 ? 3.486 3.614 5.795 1.00 96.38 153 HIS A O 1
ATOM 1147 N N . SER A 1 154 ? 3.547 5.832 6.138 1.00 95.50 154 SER A N 1
ATOM 1148 C CA . SER A 1 154 ? 2.633 6.144 5.038 1.00 95.50 154 SER A CA 1
ATOM 1149 C C . SER A 1 154 ? 3.191 5.731 3.676 1.00 95.50 154 SER A C 1
ATOM 1151 O O . SER A 1 154 ? 2.425 5.297 2.821 1.00 95.50 154 SER A O 1
ATOM 1153 N N . LEU A 1 155 ? 4.513 5.763 3.480 1.00 98.06 155 LEU A N 1
ATOM 1154 C CA . LEU A 1 155 ? 5.143 5.239 2.263 1.00 98.06 155 LEU A CA 1
ATOM 1155 C C . LEU A 1 155 ? 5.212 3.706 2.286 1.00 98.06 155 LEU A C 1
ATOM 1157 O O . LEU A 1 155 ? 4.907 3.049 1.287 1.00 98.06 155 LEU A O 1
ATOM 1161 N N . MET A 1 156 ? 5.556 3.125 3.440 1.00 98.62 156 MET A N 1
ATOM 1162 C CA . MET A 1 156 ? 5.598 1.673 3.641 1.00 98.62 156 MET A CA 1
ATOM 1163 C C . MET A 1 156 ? 4.254 1.007 3.338 1.00 98.62 156 MET A C 1
ATOM 1165 O O . MET A 1 156 ? 4.237 -0.072 2.746 1.00 98.62 156 MET A O 1
ATOM 1169 N N . LYS A 1 157 ? 3.132 1.662 3.664 1.00 97.94 157 LYS A N 1
ATOM 1170 C CA . LYS A 1 157 ? 1.777 1.222 3.299 1.00 97.94 157 LYS A CA 1
ATOM 1171 C C . LYS A 1 157 ? 1.660 0.910 1.808 1.00 97.94 157 LYS A C 1
ATOM 1173 O O . LYS A 1 157 ? 1.249 -0.190 1.443 1.00 97.94 157 LYS A O 1
ATOM 1178 N N . PHE A 1 158 ? 2.054 1.842 0.940 1.00 98.06 158 PHE A N 1
ATOM 1179 C CA . PHE A 1 158 ? 1.935 1.668 -0.512 1.00 98.06 158 PHE A CA 1
ATOM 1180 C C . PHE A 1 158 ? 2.944 0.664 -1.070 1.00 98.06 158 PHE A C 1
ATOM 1182 O O . PHE A 1 158 ? 2.611 -0.078 -1.995 1.00 98.06 158 PHE A O 1
ATOM 1189 N N . VAL A 1 159 ? 4.126 0.547 -0.456 1.00 98.62 159 VAL A N 1
ATOM 1190 C CA . VAL A 1 159 ? 5.066 -0.537 -0.778 1.00 98.62 159 VAL A CA 1
ATOM 1191 C C . VAL A 1 159 ? 4.447 -1.898 -0.431 1.00 98.62 159 VAL A C 1
ATOM 1193 O O . VAL A 1 159 ? 4.421 -2.788 -1.279 1.00 98.62 159 VAL A O 1
ATOM 1196 N N . ALA A 1 160 ? 3.868 -2.063 0.761 1.00 98.25 160 ALA A N 1
ATOM 1197 C CA . ALA A 1 160 ? 3.211 -3.305 1.172 1.00 98.25 160 ALA A CA 1
ATOM 1198 C C . ALA A 1 160 ? 2.018 -3.657 0.269 1.00 98.25 160 ALA A C 1
ATOM 1200 O O . ALA A 1 160 ? 1.875 -4.812 -0.142 1.00 98.25 160 ALA A O 1
ATOM 1201 N N . ILE A 1 161 ? 1.187 -2.669 -0.085 1.00 97.69 161 ILE A N 1
ATOM 1202 C CA . ILE A 1 161 ? 0.089 -2.851 -1.045 1.00 97.69 161 ILE A CA 1
ATOM 1203 C C . ILE A 1 161 ? 0.646 -3.328 -2.389 1.00 97.69 161 ILE A C 1
ATOM 1205 O O . ILE A 1 161 ? 0.161 -4.329 -2.908 1.00 97.69 161 ILE A O 1
ATOM 1209 N N . SER A 1 162 ? 1.732 -2.735 -2.897 1.00 98.00 162 SER A N 1
ATOM 1210 C CA . SER A 1 162 ? 2.345 -3.168 -4.164 1.00 98.00 162 SER A CA 1
ATOM 1211 C C . SER A 1 162 ? 2.862 -4.616 -4.165 1.00 98.00 162 SER A C 1
ATOM 1213 O O . SER A 1 162 ? 3.046 -5.196 -5.233 1.00 98.00 162 SER A O 1
ATOM 1215 N N . LEU A 1 163 ? 3.025 -5.243 -2.993 1.00 97.62 163 LEU A N 1
ATOM 1216 C CA . LEU A 1 163 ? 3.340 -6.670 -2.842 1.00 97.62 163 LEU A CA 1
ATOM 1217 C C . LEU A 1 163 ? 2.109 -7.590 -2.799 1.00 97.62 163 LEU A C 1
ATOM 1219 O O . LEU A 1 163 ? 2.259 -8.809 -2.777 1.00 97.62 163 LEU A O 1
ATOM 1223 N N . GLY A 1 164 ? 0.890 -7.051 -2.788 1.00 94.69 164 GLY A N 1
ATOM 1224 C CA . GLY A 1 164 ? -0.348 -7.838 -2.754 1.00 94.69 164 GLY A CA 1
ATOM 1225 C C . GLY A 1 164 ? -1.139 -7.752 -1.453 1.00 94.69 164 GLY A C 1
ATOM 1226 O O . GLY A 1 164 ? -2.159 -8.441 -1.318 1.00 94.69 164 GLY A O 1
ATOM 1227 N N . LYS A 1 165 ? -0.710 -6.917 -0.497 1.00 94.62 165 LYS A N 1
ATOM 1228 C CA . LYS A 1 165 ? -1.577 -6.539 0.624 1.00 94.62 165 LYS A CA 1
ATOM 1229 C C . LYS A 1 165 ? -2.734 -5.676 0.120 1.00 94.62 165 LYS A C 1
ATOM 1231 O O . LYS A 1 165 ? -2.656 -4.983 -0.889 1.00 94.62 165 LYS A O 1
ATOM 1236 N N . ARG A 1 166 ? -3.825 -5.739 0.865 1.00 92.81 166 ARG A N 1
ATOM 1237 C CA . ARG A 1 166 ? -5.023 -4.919 0.713 1.00 92.81 166 ARG A CA 1
ATOM 1238 C C . ARG A 1 166 ? -5.171 -4.084 1.991 1.00 92.81 166 ARG A C 1
ATOM 1240 O O . ARG A 1 166 ? -4.590 -4.453 3.010 1.00 92.81 166 ARG A O 1
ATOM 1247 N N . ASN A 1 167 ? -5.916 -2.986 1.935 1.00 95.56 167 ASN A N 1
ATOM 1248 C CA . ASN A 1 167 ? -6.171 -2.133 3.092 1.00 95.56 167 ASN A CA 1
ATOM 1249 C C . ASN A 1 167 ? -6.937 -2.891 4.182 1.00 95.56 167 ASN A C 1
ATOM 1251 O O . ASN A 1 167 ? -7.984 -3.490 3.928 1.00 95.56 167 ASN A O 1
ATOM 1255 N N . GLU A 1 168 ? -6.446 -2.815 5.414 1.00 96.19 168 GLU A N 1
ATOM 1256 C CA . GLU A 1 168 ? -7.024 -3.556 6.536 1.00 96.19 168 GLU A CA 1
ATOM 1257 C C . GLU A 1 168 ? -8.447 -3.068 6.866 1.00 96.19 168 GLU A C 1
ATOM 1259 O O . GLU A 1 168 ? -9.359 -3.870 7.067 1.00 96.19 168 GLU A O 1
ATOM 1264 N N . HIS A 1 169 ? -8.681 -1.753 6.788 1.00 96.56 169 HIS A N 1
ATOM 1265 C CA . HIS A 1 169 ? -9.973 -1.118 7.083 1.00 96.56 169 HIS A CA 1
ATOM 1266 C C . HIS A 1 169 ? -11.053 -1.348 6.023 1.00 96.56 169 HIS A C 1
ATOM 1268 O O . HIS A 1 169 ? -12.154 -0.819 6.149 1.00 96.56 169 HIS A O 1
ATOM 1274 N N . GLN A 1 170 ? -10.778 -2.123 4.977 1.00 95.38 170 GLN A N 1
ATOM 1275 C CA . GLN A 1 170 ? -11.767 -2.538 3.976 1.00 95.38 170 GLN A CA 1
ATOM 1276 C C . GLN A 1 170 ? -12.150 -4.020 4.114 1.00 95.38 170 GLN A C 1
ATOM 1278 O O . GLN A 1 170 ? -12.968 -4.531 3.345 1.00 95.38 170 GLN A O 1
ATOM 1283 N N . ARG A 1 171 ? -11.599 -4.728 5.110 1.00 93.62 171 ARG A N 1
ATOM 1284 C CA . AR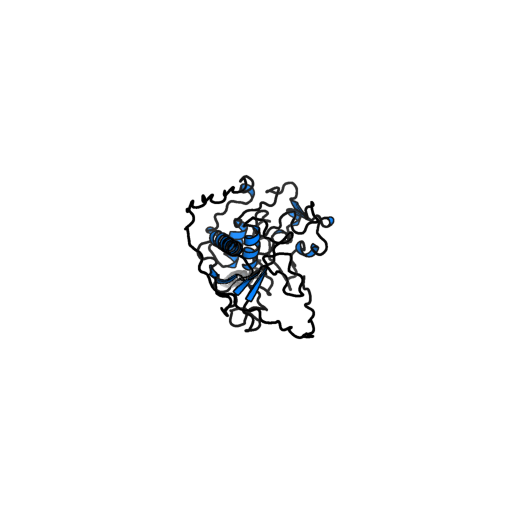G A 1 171 ? -12.010 -6.097 5.431 1.00 93.62 171 ARG A CA 1
ATOM 1285 C C . ARG A 1 171 ? -13.480 -6.161 5.829 1.00 93.62 171 ARG A C 1
ATOM 1287 O O . ARG A 1 171 ? -14.010 -5.279 6.495 1.00 93.62 171 ARG A O 1
ATOM 1294 N N . GLN A 1 172 ? -14.112 -7.272 5.488 1.00 91.50 172 GLN A N 1
ATOM 1295 C CA . GLN A 1 172 ? -15.530 -7.538 5.744 1.00 91.50 172 GLN A CA 1
ATOM 1296 C C . GLN A 1 172 ? -15.873 -7.712 7.226 1.00 91.50 172 GLN A C 1
ATOM 1298 O O . GLN A 1 172 ? -16.989 -7.415 7.637 1.00 91.50 172 GLN A O 1
ATOM 1303 N N . ASP A 1 173 ? -14.909 -8.129 8.046 1.00 92.94 173 ASP A N 1
ATOM 1304 C CA . ASP A 1 173 ? -15.050 -8.223 9.499 1.00 92.94 173 ASP A CA 1
ATOM 1305 C C . ASP A 1 173 ? -14.666 -6.933 10.243 1.00 92.94 173 ASP A C 1
ATOM 1307 O O . ASP A 1 173 ? -14.710 -6.916 11.473 1.00 92.94 173 ASP A O 1
ATOM 1311 N N . ARG A 1 174 ? -14.337 -5.834 9.539 1.00 95.75 174 ARG A N 1
ATOM 1312 C CA . ARG A 1 174 ? -13.867 -4.591 10.181 1.00 95.75 174 ARG A CA 1
ATOM 1313 C C . ARG A 1 174 ? -14.849 -4.012 11.191 1.00 95.75 174 ARG A C 1
ATOM 1315 O O . ARG A 1 174 ? -14.416 -3.393 12.151 1.00 95.75 174 ARG A O 1
ATOM 1322 N N . ASN A 1 175 ? -16.157 -4.192 10.979 1.00 96.81 175 ASN A N 1
ATOM 1323 C CA . ASN A 1 175 ? -17.183 -3.562 11.815 1.00 96.81 175 ASN A CA 1
ATOM 1324 C C . ASN A 1 175 ? -17.194 -4.143 13.243 1.00 96.81 175 ASN A C 1
ATOM 1326 O O . ASN A 1 175 ? -17.766 -3.542 14.147 1.00 96.81 175 ASN A O 1
ATOM 1330 N N . ASN A 1 176 ? -16.511 -5.272 13.464 1.00 96.62 176 ASN A N 1
ATOM 1331 C CA . ASN A 1 176 ? -16.246 -5.809 14.798 1.00 96.62 176 ASN A CA 1
ATOM 1332 C C . ASN A 1 176 ? -15.173 -5.001 15.548 1.00 96.62 176 ASN A C 1
ATOM 1334 O O . ASN A 1 176 ? -15.114 -5.048 16.773 1.00 96.62 176 ASN A O 1
ATOM 1338 N N . SER A 1 177 ? -14.326 -4.264 14.826 1.00 97.00 177 SER A N 1
ATOM 1339 C CA . SER A 1 177 ? -13.152 -3.570 15.362 1.00 97.00 177 SER A CA 1
ATOM 1340 C C . SER A 1 177 ? -13.237 -2.047 15.261 1.00 97.00 177 SER A C 1
ATOM 1342 O O . SER A 1 177 ? -12.754 -1.357 16.156 1.00 97.00 177 SER A O 1
ATOM 1344 N N . ILE A 1 178 ? -13.854 -1.518 14.206 1.00 98.50 178 ILE A N 1
ATOM 1345 C CA . ILE A 1 178 ? -14.003 -0.082 13.959 1.00 98.50 178 ILE A CA 1
ATOM 1346 C C . ILE A 1 178 ? -15.434 0.270 13.540 1.00 98.50 178 ILE A C 1
ATOM 1348 O O . ILE A 1 178 ? -16.126 -0.542 12.928 1.00 98.50 178 ILE A O 1
ATOM 1352 N N . THR A 1 179 ? -15.851 1.505 13.806 1.00 98.44 179 THR A N 1
ATOM 1353 C CA . THR A 1 179 ? -17.118 2.081 13.334 1.00 98.44 179 THR A CA 1
ATOM 1354 C C . THR A 1 179 ? -16.827 3.218 12.363 1.00 98.44 179 THR A C 1
ATOM 1356 O O . THR A 1 179 ? -16.108 4.153 12.706 1.00 98.44 179 THR A O 1
ATOM 1359 N N . ILE A 1 180 ? -17.383 3.148 11.149 1.00 98.44 180 ILE A N 1
ATOM 1360 C CA . ILE A 1 180 ? -17.226 4.192 10.127 1.00 98.44 180 ILE A CA 1
ATOM 1361 C C . ILE A 1 180 ? -18.213 5.336 10.383 1.00 98.44 180 ILE A C 1
ATOM 1363 O O . ILE A 1 180 ? -19.422 5.124 10.441 1.00 98.44 180 ILE A O 1
ATOM 1367 N N . ASN A 1 181 ? -17.697 6.559 10.450 1.00 98.12 181 ASN A N 1
ATOM 1368 C CA . ASN A 1 181 ? -18.463 7.793 10.575 1.00 98.12 181 ASN A CA 1
ATOM 1369 C C . ASN A 1 181 ? -18.714 8.372 9.179 1.00 98.12 181 ASN A C 1
ATOM 1371 O O . ASN A 1 181 ? -18.010 9.278 8.737 1.00 98.12 181 ASN A O 1
ATOM 1375 N N . THR A 1 182 ? -19.708 7.855 8.459 1.00 97.06 182 THR A N 1
ATOM 1376 C CA . THR A 1 182 ? -19.937 8.208 7.043 1.00 97.06 182 THR A CA 1
ATOM 1377 C C . THR A 1 182 ? -20.126 9.707 6.800 1.00 97.06 182 THR A C 1
ATOM 1379 O O . THR A 1 182 ? -19.660 10.217 5.787 1.00 97.06 182 THR A O 1
ATOM 1382 N N . ASN A 1 183 ? -20.736 10.427 7.746 1.00 97.69 183 ASN A N 1
ATOM 1383 C CA . ASN A 1 183 ? -20.936 11.881 7.666 1.00 97.69 183 ASN A CA 1
ATOM 1384 C C . ASN A 1 183 ? -19.624 12.682 7.765 1.00 97.69 183 ASN A C 1
ATOM 1386 O O . ASN A 1 183 ? -19.578 13.847 7.378 1.00 97.69 183 ASN A O 1
ATOM 1390 N N . ASN A 1 184 ? -18.563 12.059 8.279 1.00 98.06 184 ASN A N 1
ATOM 1391 C CA . ASN A 1 184 ? -17.248 12.671 8.422 1.00 98.06 184 ASN A CA 1
ATOM 1392 C C . ASN A 1 184 ? -16.335 12.377 7.228 1.00 98.06 184 ASN A C 1
ATOM 1394 O O . ASN A 1 184 ? -15.231 12.904 7.192 1.00 98.06 184 ASN A O 1
ATOM 1398 N N . ILE A 1 185 ? -16.742 11.545 6.266 1.00 96.38 185 ILE A N 1
ATOM 1399 C CA . ILE A 1 185 ? -15.920 11.248 5.088 1.00 96.38 185 ILE A CA 1
ATOM 1400 C C . ILE A 1 185 ? -15.997 12.427 4.111 1.00 96.38 185 ILE A C 1
ATOM 1402 O O . ILE A 1 185 ? -17.079 12.949 3.837 1.00 96.38 185 ILE A O 1
ATOM 1406 N N . ALA A 1 186 ? -14.848 12.838 3.575 1.00 93.31 186 ALA A N 1
ATOM 1407 C CA . ALA A 1 186 ? -14.766 13.902 2.586 1.00 93.31 186 ALA A CA 1
ATOM 1408 C C . ALA A 1 186 ? -15.557 13.558 1.311 1.00 93.31 186 ALA A C 1
ATOM 1410 O O . ALA A 1 186 ? -15.659 12.397 0.898 1.00 93.31 186 ALA A O 1
ATOM 1411 N N . ALA A 1 187 ? -16.110 14.582 0.657 1.00 92.50 187 ALA A N 1
ATOM 1412 C CA . ALA A 1 187 ? -16.872 14.408 -0.576 1.00 92.50 187 ALA A CA 1
ATOM 1413 C C . ALA A 1 187 ? -16.048 13.658 -1.642 1.00 92.50 187 ALA A C 1
ATOM 1415 O O . ALA A 1 187 ? -14.890 13.982 -1.890 1.00 92.50 187 ALA A O 1
ATOM 1416 N N . GLY A 1 188 ? -16.650 12.635 -2.258 1.00 89.94 188 GLY A N 1
ATOM 1417 C CA . GLY A 1 188 ? -15.989 11.787 -3.258 1.00 89.94 188 GLY A CA 1
ATOM 1418 C C . GLY A 1 188 ? -15.093 10.675 -2.694 1.00 89.94 188 GLY A C 1
ATOM 1419 O O . GLY A 1 188 ? -14.644 9.837 -3.466 1.00 89.94 188 GLY A O 1
ATOM 1420 N N . MET A 1 189 ? -14.882 10.603 -1.374 1.00 92.12 189 MET A N 1
ATOM 1421 C CA . MET A 1 189 ? -13.967 9.630 -0.754 1.00 92.12 189 MET A CA 1
ATOM 1422 C C . MET A 1 189 ? -14.651 8.419 -0.107 1.00 92.12 189 MET A C 1
ATOM 1424 O O . MET A 1 189 ? -13.988 7.574 0.494 1.00 92.12 189 MET A O 1
ATOM 1428 N N . ALA A 1 190 ? -15.974 8.287 -0.231 1.00 93.94 190 ALA A N 1
ATOM 1429 C CA . ALA A 1 190 ? -16.719 7.175 0.367 1.00 93.94 190 ALA A CA 1
ATOM 1430 C C . ALA A 1 190 ? -16.196 5.793 -0.075 1.00 93.94 190 ALA A C 1
ATOM 1432 O O . ALA A 1 190 ? -16.161 4.862 0.730 1.00 93.94 190 ALA A O 1
ATOM 1433 N N . SER A 1 191 ? -15.721 5.667 -1.321 1.00 92.69 191 SER A N 1
ATOM 1434 C CA . SER A 1 191 ? -15.197 4.406 -1.858 1.00 92.69 191 SER A CA 1
ATOM 1435 C C . SER A 1 191 ? -13.948 3.898 -1.133 1.00 92.69 191 SER A C 1
ATOM 1437 O O . SER A 1 191 ? -13.772 2.683 -1.025 1.00 92.69 191 SER A O 1
ATOM 1439 N N . ALA A 1 192 ? -13.136 4.785 -0.542 1.00 92.62 192 ALA A N 1
ATOM 1440 C CA . ALA A 1 192 ? -11.969 4.409 0.262 1.00 92.62 192 ALA A CA 1
ATOM 1441 C C . ALA A 1 192 ? -12.346 3.583 1.507 1.00 92.62 192 ALA A C 1
ATOM 1443 O O . ALA A 1 192 ? -11.510 2.868 2.065 1.00 92.62 192 ALA A O 1
ATOM 1444 N N . TYR A 1 193 ? -13.616 3.654 1.915 1.00 95.88 193 TYR A N 1
ATOM 1445 C CA . TYR A 1 193 ? -14.203 2.915 3.024 1.00 95.88 193 TYR A CA 1
ATOM 1446 C C . TYR A 1 193 ? -15.213 1.859 2.565 1.00 95.88 193 TYR A C 1
ATOM 1448 O O . TYR A 1 193 ? -15.929 1.308 3.399 1.00 95.88 193 TYR A O 1
ATOM 1456 N N . ASN A 1 194 ? -15.268 1.492 1.286 1.00 94.69 194 ASN A N 1
ATOM 1457 C CA . ASN A 1 194 ? -16.065 0.339 0.872 1.00 94.69 194 ASN A CA 1
ATOM 1458 C C . ASN A 1 194 ? -15.434 -0.965 1.371 1.00 94.69 194 ASN A C 1
ATOM 1460 O O . ASN A 1 194 ? -14.209 -1.097 1.420 1.00 94.69 194 ASN A O 1
ATOM 1464 N N . LEU A 1 195 ? -16.280 -1.923 1.750 1.00 93.25 195 LEU A N 1
ATOM 1465 C CA . LEU A 1 195 ? -15.840 -3.279 2.060 1.00 93.25 195 LEU A C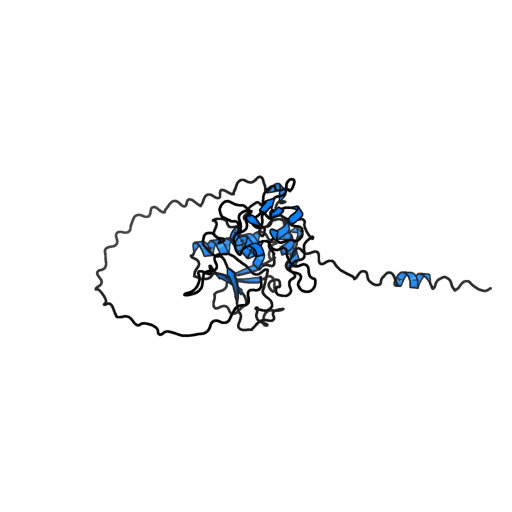A 1
ATOM 1466 C C . LEU A 1 195 ? -15.428 -4.008 0.776 1.00 93.25 195 LEU A C 1
ATOM 1468 O O . LEU A 1 195 ? -16.027 -3.798 -0.277 1.00 93.25 195 LEU A O 1
ATOM 1472 N N . TYR A 1 196 ? -14.452 -4.909 0.877 1.00 90.62 196 TYR A N 1
ATOM 1473 C CA . TYR A 1 196 ? -14.023 -5.741 -0.249 1.00 90.62 196 TYR A CA 1
ATOM 1474 C C . TYR A 1 196 ? -15.121 -6.654 -0.774 1.00 90.62 196 TYR A C 1
ATOM 1476 O O . TYR A 1 196 ? -15.839 -7.271 0.007 1.00 90.62 196 TYR A O 1
ATOM 1484 N N . ASN A 1 197 ? -15.226 -6.795 -2.095 1.00 85.69 197 ASN A N 1
ATOM 1485 C CA . ASN A 1 197 ? -16.239 -7.642 -2.704 1.00 85.69 197 ASN A CA 1
ATOM 1486 C C . ASN A 1 197 ? -15.998 -9.123 -2.368 1.00 85.69 197 ASN A C 1
ATOM 1488 O O . ASN A 1 197 ? -14.886 -9.626 -2.540 1.00 85.69 197 ASN A O 1
ATOM 1492 N N . LEU A 1 198 ? -17.050 -9.816 -1.915 1.00 81.19 198 LEU A N 1
ATOM 1493 C CA . LEU A 1 198 ? -17.041 -11.252 -1.601 1.00 81.19 198 LEU A CA 1
ATOM 1494 C C . LEU A 1 198 ? -17.708 -12.136 -2.648 1.00 81.19 198 LEU A C 1
ATOM 1496 O O . LEU A 1 198 ? -17.792 -13.352 -2.469 1.00 81.19 198 LEU A O 1
ATOM 1500 N N . ASN A 1 199 ? -18.187 -11.551 -3.741 1.00 79.44 199 ASN A N 1
ATOM 1501 C CA . ASN A 1 199 ? -18.768 -12.328 -4.816 1.00 79.44 199 ASN A CA 1
ATOM 1502 C C . ASN A 1 199 ? -17.702 -13.255 -5.414 1.00 79.44 199 ASN A C 1
ATOM 1504 O O . ASN A 1 199 ? -16.651 -12.797 -5.851 1.00 79.44 199 ASN A O 1
ATOM 1508 N N . ALA A 1 200 ? -17.983 -14.558 -5.466 1.00 71.38 200 ALA A N 1
ATOM 1509 C CA . ALA A 1 200 ? -17.049 -15.571 -5.951 1.00 71.38 200 ALA A CA 1
ATOM 1510 C C . ALA A 1 200 ? -16.542 -15.310 -7.384 1.00 71.38 200 ALA A C 1
ATOM 1512 O O . ALA A 1 200 ? -15.444 -15.748 -7.733 1.00 71.38 200 ALA A O 1
ATOM 1513 N N . SER A 1 201 ? -17.307 -14.589 -8.213 1.00 74.50 201 SER A N 1
ATOM 1514 C CA . SER A 1 201 ? -16.884 -14.208 -9.566 1.00 74.50 201 SER A CA 1
ATOM 1515 C C . SER A 1 201 ? -15.866 -13.060 -9.592 1.00 74.50 201 SER A C 1
ATOM 1517 O O . SER A 1 201 ? -15.103 -12.962 -10.553 1.00 74.50 201 SER A O 1
ATOM 1519 N N . ASN A 1 202 ? -15.817 -12.230 -8.545 1.00 73.19 202 ASN A N 1
ATOM 1520 C CA . ASN A 1 202 ? -14.962 -11.048 -8.435 1.00 73.19 202 ASN A CA 1
ATOM 1521 C C . ASN A 1 202 ? -14.528 -10.806 -6.977 1.00 73.19 202 ASN A C 1
ATOM 1523 O O . ASN A 1 202 ? -14.766 -9.746 -6.399 1.00 73.19 202 ASN A O 1
ATOM 1527 N N . LEU A 1 203 ? -13.951 -11.841 -6.363 1.00 81.19 203 LEU A N 1
ATOM 1528 C CA . LEU A 1 203 ? -13.516 -11.805 -4.972 1.00 81.19 203 LEU A CA 1
ATOM 1529 C C . LEU A 1 203 ? -12.261 -10.937 -4.853 1.00 81.19 203 LEU A C 1
ATOM 1531 O O . LEU A 1 203 ? -11.242 -11.221 -5.483 1.00 81.19 203 LEU A O 1
ATOM 1535 N N . ASP A 1 204 ? -12.319 -9.904 -4.018 1.00 79.81 204 ASP A N 1
ATOM 1536 C CA . ASP A 1 204 ? -11.202 -8.975 -3.850 1.00 79.81 204 ASP A CA 1
ATOM 1537 C C . ASP A 1 204 ? -10.100 -9.529 -2.954 1.00 79.81 204 ASP A C 1
ATOM 1539 O O . ASP A 1 204 ? -8.910 -9.456 -3.274 1.00 79.81 204 ASP A O 1
ATOM 1543 N N . ALA A 1 205 ? -10.504 -10.076 -1.814 1.00 79.25 205 ALA A N 1
ATOM 1544 C CA . ALA A 1 205 ? -9.609 -10.557 -0.783 1.00 79.25 205 ALA A CA 1
ATOM 1545 C C . ALA A 1 205 ? -10.263 -11.714 -0.033 1.00 79.25 205 ALA A C 1
ATOM 1547 O O . ALA A 1 205 ? -11.456 -11.691 0.270 1.00 79.25 205 ALA A O 1
ATOM 1548 N N . TYR A 1 206 ? -9.457 -12.703 0.325 1.00 74.06 206 TYR A N 1
ATOM 1549 C CA . TYR A 1 206 ? -9.808 -13.582 1.431 1.00 74.06 206 TYR A CA 1
ATOM 1550 C C . TYR A 1 206 ? -9.429 -12.874 2.739 1.00 74.06 206 TYR A C 1
ATOM 1552 O O . TYR A 1 206 ? -8.499 -12.071 2.786 1.00 74.06 206 TYR A O 1
ATOM 1560 N N . TYR A 1 207 ? -10.166 -13.154 3.805 1.00 73.25 207 TYR A N 1
ATOM 1561 C CA . TYR A 1 207 ? -9.920 -12.644 5.151 1.00 73.25 207 TYR A CA 1
ATOM 1562 C C . TYR A 1 207 ? -10.274 -13.758 6.145 1.00 73.25 207 TYR A C 1
ATOM 1564 O O . TYR A 1 207 ? -11.087 -14.631 5.837 1.00 73.25 207 TYR A O 1
ATOM 1572 N N . GLY A 1 208 ? -9.611 -13.789 7.302 1.00 74.38 208 GLY A N 1
ATOM 1573 C CA . GLY A 1 208 ? -9.885 -14.779 8.354 1.00 74.38 208 GLY A CA 1
ATOM 1574 C C . GLY A 1 208 ? -8.762 -15.771 8.667 1.00 74.38 208 GLY A C 1
ATOM 1575 O O . GLY A 1 208 ? -8.930 -16.588 9.565 1.00 74.38 208 GLY A O 1
ATOM 1576 N N . SER A 1 209 ? -7.600 -15.705 8.002 1.00 80.44 209 SER A N 1
ATOM 1577 C CA . SER A 1 209 ? -6.400 -16.439 8.469 1.00 80.44 209 SER A CA 1
ATOM 1578 C C . SER A 1 209 ? -5.897 -15.907 9.803 1.00 80.44 209 SER A C 1
ATOM 1580 O O . SER A 1 209 ? -5.315 -16.635 10.601 1.00 80.44 209 SER A O 1
ATOM 1582 N N . TYR A 1 210 ? -6.095 -14.607 9.994 1.00 88.94 210 TYR A N 1
ATOM 1583 C CA . TYR A 1 210 ? -5.710 -13.854 11.167 1.00 88.94 210 TYR A CA 1
ATOM 1584 C C . TYR A 1 210 ? -6.864 -12.942 11.564 1.00 88.94 210 TYR A C 1
ATOM 1586 O O . TYR A 1 210 ? -7.661 -12.512 10.716 1.00 88.94 210 TYR A O 1
ATOM 1594 N N . ALA A 1 211 ? -6.920 -12.640 12.858 1.00 91.81 211 ALA A N 1
ATOM 1595 C CA . ALA A 1 211 ? -7.806 -11.623 13.396 1.00 91.81 211 ALA A CA 1
ATOM 1596 C C . ALA A 1 211 ? -7.588 -10.273 12.692 1.00 91.81 211 ALA A C 1
ATOM 1598 O O . ALA A 1 211 ? -6.596 -10.066 11.985 1.00 91.81 211 ALA A O 1
ATOM 1599 N N . TYR A 1 212 ? -8.552 -9.374 12.849 1.00 94.19 212 TYR A N 1
ATOM 1600 C CA . TYR A 1 212 ? -8.410 -7.991 12.415 1.00 94.19 212 TYR A CA 1
ATOM 1601 C C . TYR A 1 212 ? -7.197 -7.346 13.095 1.00 94.19 212 TYR A C 1
ATOM 1603 O O . TYR A 1 212 ? -7.049 -7.451 14.313 1.00 94.19 212 TYR A O 1
ATOM 1611 N N . ASP A 1 213 ? -6.315 -6.725 12.315 1.00 95.50 213 ASP A N 1
ATOM 1612 C CA . ASP A 1 213 ? -5.037 -6.212 12.799 1.00 95.50 213 ASP A CA 1
ATOM 1613 C C . ASP A 1 213 ? -4.982 -4.685 12.753 1.00 95.50 213 ASP A C 1
ATOM 1615 O O . ASP A 1 213 ? -4.565 -4.083 11.765 1.00 95.50 213 ASP A O 1
ATOM 1619 N N . LEU A 1 214 ? -5.345 -4.045 13.866 1.00 96.38 214 LEU A N 1
ATOM 1620 C CA . LEU A 1 214 ? -5.237 -2.589 14.014 1.00 96.38 214 LEU A CA 1
ATOM 1621 C C . LEU A 1 214 ? -3.802 -2.069 13.855 1.00 96.38 214 LEU A C 1
ATOM 1623 O O . LEU A 1 214 ? -3.622 -0.885 13.601 1.00 96.38 214 LEU A O 1
ATOM 1627 N N . CYS A 1 215 ? -2.792 -2.928 13.988 1.00 96.19 215 CYS A N 1
ATOM 1628 C CA . CYS A 1 215 ? -1.394 -2.565 13.803 1.00 96.19 215 CYS A CA 1
ATOM 1629 C C . CYS A 1 215 ? -0.892 -2.770 12.374 1.00 96.19 215 CYS A C 1
ATOM 1631 O O . CYS A 1 215 ? 0.299 -2.571 12.130 1.00 96.19 215 CYS A O 1
ATOM 1633 N N . SER A 1 216 ? -1.749 -3.204 11.445 1.00 96.75 216 SER A N 1
ATOM 1634 C CA . SER A 1 216 ? -1.325 -3.435 10.071 1.00 96.75 216 SER A CA 1
ATOM 1635 C C . SER A 1 216 ? -0.788 -2.145 9.453 1.00 96.75 216 SER A C 1
ATOM 1637 O O . SER A 1 216 ? -1.441 -1.104 9.507 1.00 96.75 216 SER A O 1
ATOM 1639 N N . ILE A 1 217 ? 0.339 -2.238 8.744 1.00 97.62 217 ILE A N 1
ATOM 1640 C CA . ILE A 1 217 ? 0.910 -1.155 7.931 1.00 97.62 217 ILE A CA 1
ATOM 1641 C C . ILE A 1 217 ? -0.076 -0.645 6.865 1.00 97.62 217 ILE A C 1
ATOM 1643 O O . ILE A 1 217 ? 0.087 0.431 6.303 1.00 97.62 217 ILE A O 1
ATOM 1647 N N . THR A 1 218 ? -1.104 -1.439 6.554 1.00 97.00 218 THR A N 1
ATOM 1648 C CA . THR A 1 218 ? -2.134 -1.110 5.562 1.00 97.00 218 THR A CA 1
ATOM 1649 C C . THR A 1 218 ? -3.447 -0.619 6.163 1.00 97.00 218 THR A C 1
ATOM 1651 O O . THR A 1 218 ? -4.409 -0.401 5.425 1.00 97.00 218 THR A O 1
ATOM 1654 N N . HIS A 1 219 ? -3.522 -0.436 7.480 1.00 97.12 219 HIS A N 1
ATOM 1655 C CA . HIS A 1 219 ? -4.689 0.170 8.109 1.00 97.12 219 HIS A CA 1
ATOM 1656 C C . HIS A 1 219 ? -4.720 1.684 7.829 1.00 97.12 219 HIS A C 1
ATOM 1658 O O . HIS A 1 219 ? -3.688 2.351 7.823 1.00 97.12 219 HIS A O 1
ATOM 1664 N N . ALA A 1 220 ? -5.898 2.249 7.553 1.00 96.00 220 ALA A N 1
ATOM 1665 C CA . ALA A 1 220 ? -6.066 3.704 7.494 1.00 96.00 220 ALA A CA 1
ATOM 1666 C C . ALA A 1 220 ? -5.891 4.345 8.877 1.00 96.00 220 ALA A C 1
ATOM 1668 O O . ALA A 1 220 ? -6.216 3.726 9.888 1.00 96.00 220 ALA A O 1
ATOM 1669 N N . GLN A 1 221 ? -5.429 5.588 8.932 1.00 95.56 221 GLN A N 1
ATOM 1670 C CA . GLN A 1 221 ? -5.514 6.404 10.143 1.00 95.56 221 GLN A CA 1
ATOM 1671 C C . GLN A 1 221 ? -6.932 6.985 10.292 1.00 95.56 221 GLN A C 1
ATOM 1673 O O . GLN A 1 221 ? -7.603 7.194 9.281 1.00 95.56 221 GLN A O 1
ATOM 1678 N N . PRO A 1 222 ? -7.423 7.265 11.519 1.00 96.56 222 PRO A N 1
ATOM 1679 C CA . PRO A 1 222 ? -8.791 7.755 11.739 1.00 96.56 222 PRO A CA 1
ATOM 1680 C C . PRO A 1 222 ? -9.179 8.995 10.926 1.00 96.56 222 PRO A C 1
ATOM 1682 O O . PRO A 1 222 ? -10.350 9.181 10.611 1.00 96.56 222 PRO A O 1
ATOM 1685 N N . ASN A 1 223 ? -8.212 9.846 10.591 1.00 94.12 223 ASN A N 1
ATOM 1686 C CA . ASN A 1 223 ? -8.389 11.074 9.820 1.00 94.12 223 ASN A CA 1
ATOM 1687 C C . ASN A 1 223 ? -8.154 10.907 8.306 1.00 94.12 223 ASN A C 1
ATOM 1689 O O . ASN A 1 223 ? -8.362 11.870 7.567 1.00 94.12 223 ASN A O 1
ATOM 1693 N N . ASP A 1 224 ? -7.757 9.724 7.823 1.00 92.75 224 ASP A N 1
ATOM 1694 C CA . ASP A 1 224 ? -7.563 9.481 6.389 1.00 92.75 224 ASP A CA 1
ATOM 1695 C C . ASP A 1 224 ? -8.882 9.731 5.641 1.00 92.75 224 ASP A C 1
ATOM 1697 O O . ASP A 1 224 ? -9.919 9.138 5.947 1.00 92.75 224 ASP A O 1
ATOM 1701 N N . TYR A 1 225 ? -8.852 10.617 4.645 1.00 92.25 225 TYR A N 1
ATOM 1702 C CA . TYR A 1 225 ? -10.019 10.998 3.838 1.00 92.25 225 TYR A CA 1
ATOM 1703 C C . TYR A 1 225 ? -11.223 11.547 4.630 1.00 92.25 225 TYR A C 1
ATOM 1705 O O . TYR A 1 225 ? -12.351 11.543 4.129 1.00 92.25 225 TYR A O 1
ATOM 1713 N N . ALA A 1 226 ? -11.006 12.014 5.859 1.00 94.50 226 ALA A N 1
ATOM 1714 C CA . ALA A 1 226 ? -12.030 12.671 6.659 1.00 94.50 226 ALA A CA 1
ATOM 1715 C C . ALA A 1 226 ? -12.156 14.162 6.295 1.00 94.50 226 ALA A C 1
ATOM 1717 O O . ALA A 1 226 ? -11.226 14.781 5.775 1.00 94.50 226 ALA A O 1
ATOM 1718 N N . ASN A 1 227 ? -13.298 14.766 6.618 1.00 94.75 227 ASN A N 1
ATOM 1719 C CA . ASN A 1 227 ? -13.451 16.215 6.631 1.00 94.75 227 ASN A CA 1
ATOM 1720 C C . ASN A 1 227 ? -12.461 16.827 7.644 1.00 94.75 227 ASN A C 1
ATOM 1722 O O . ASN A 1 227 ? -12.212 16.212 8.691 1.00 94.75 227 ASN A O 1
ATOM 1726 N N . PRO A 1 228 ? -11.910 18.029 7.386 1.00 92.94 228 PRO A N 1
ATOM 1727 C CA . PRO A 1 228 ? -10.934 18.655 8.275 1.00 92.94 228 PRO A CA 1
ATOM 1728 C C . PRO A 1 228 ? -11.404 18.702 9.735 1.00 92.94 228 PRO A C 1
ATOM 1730 O O . PRO A 1 228 ? -12.517 19.133 10.023 1.00 92.94 228 PRO A O 1
ATOM 1733 N N . GLY A 1 229 ? -10.551 18.247 10.658 1.00 94.56 229 GLY A N 1
ATOM 1734 C CA . GLY A 1 229 ? -10.848 18.225 12.097 1.00 94.56 229 GLY A CA 1
ATOM 1735 C C . GLY A 1 229 ? -11.768 17.090 12.565 1.00 94.56 229 GLY A C 1
ATOM 1736 O O . GLY A 1 229 ? -12.129 17.057 13.738 1.00 94.56 229 GLY A O 1
ATOM 1737 N N . THR A 1 230 ? -12.138 16.154 11.686 1.00 97.31 230 THR A N 1
ATOM 1738 C CA . THR A 1 230 ? -12.990 15.003 12.025 1.00 97.31 230 THR A CA 1
ATOM 1739 C C . THR A 1 230 ? -12.259 13.671 11.835 1.00 97.31 230 THR A C 1
ATOM 1741 O O . THR A 1 230 ? -11.158 13.622 11.288 1.00 97.31 230 THR A O 1
ATOM 1744 N N . ALA A 1 231 ? -12.877 12.578 12.294 1.00 97.44 231 ALA A N 1
ATOM 1745 C CA . ALA A 1 231 ? -12.407 11.217 12.053 1.00 97.44 231 ALA A CA 1
ATOM 1746 C C . ALA A 1 231 ? -13.434 10.438 11.221 1.00 97.44 231 ALA A C 1
ATOM 1748 O O . ALA A 1 231 ? -14.613 10.370 11.588 1.00 97.44 231 ALA A O 1
ATOM 1749 N N . ALA A 1 232 ? -12.976 9.822 10.134 1.00 98.00 232 ALA A N 1
ATOM 1750 C CA . ALA A 1 232 ? -13.759 8.964 9.254 1.00 98.00 232 ALA A CA 1
ATOM 1751 C C . ALA A 1 232 ? -14.149 7.638 9.924 1.00 98.00 232 ALA A C 1
ATOM 1753 O O . ALA A 1 232 ? -15.123 7.012 9.514 1.00 98.00 232 ALA A O 1
ATOM 1754 N N . PHE A 1 233 ? -13.439 7.220 10.974 1.00 98.50 233 PHE A N 1
ATOM 1755 C CA . PHE A 1 233 ? -13.832 6.086 11.807 1.00 98.50 233 PHE A CA 1
ATOM 1756 C C . PHE A 1 233 ? -13.311 6.209 13.243 1.00 98.50 233 PHE A C 1
ATOM 1758 O O . PHE A 1 233 ? -12.408 6.995 13.530 1.00 98.50 233 PHE A O 1
ATOM 1765 N N . THR A 1 234 ? -13.868 5.405 14.145 1.00 98.19 234 THR A N 1
ATOM 1766 C CA . THR A 1 234 ? -13.380 5.201 15.517 1.00 98.19 234 THR A CA 1
ATOM 1767 C C . THR A 1 234 ? -13.113 3.722 15.775 1.00 98.19 234 THR A C 1
ATOM 1769 O O . THR A 1 234 ? -13.705 2.857 15.130 1.00 98.19 234 THR A O 1
ATOM 1772 N N . VAL A 1 235 ? -12.211 3.415 16.709 1.00 97.81 235 VAL A N 1
ATOM 1773 C CA . VAL A 1 235 ? -12.026 2.044 17.210 1.00 97.81 235 VAL A CA 1
ATOM 1774 C C . VAL A 1 235 ? -13.136 1.736 18.216 1.00 97.81 235 VAL A C 1
ATOM 1776 O O . VAL A 1 235 ? -13.447 2.564 19.072 1.00 97.81 235 VAL A O 1
ATOM 1779 N N . ASN A 1 236 ? -13.755 0.561 18.099 1.00 98.12 236 ASN A N 1
ATOM 1780 C CA . ASN A 1 236 ? -14.866 0.165 18.962 1.00 98.12 236 ASN A CA 1
ATOM 1781 C C . ASN A 1 236 ? -14.397 -0.029 20.413 1.00 98.12 236 ASN A C 1
ATOM 1783 O O . ASN A 1 236 ? -13.282 -0.487 20.676 1.00 98.12 236 ASN A O 1
ATOM 1787 N N . ALA A 1 237 ? -15.275 0.272 21.372 1.00 96.62 237 ALA A N 1
ATOM 1788 C CA . ALA A 1 237 ? -14.987 0.063 22.787 1.00 96.62 237 ALA A CA 1
ATOM 1789 C C . ALA A 1 237 ? -14.655 -1.413 23.080 1.00 96.62 237 ALA A C 1
ATOM 1791 O O . ALA A 1 237 ? -15.323 -2.322 22.589 1.00 96.62 237 ALA A O 1
ATOM 1792 N N . GLY A 1 238 ? -13.621 -1.645 23.892 1.00 93.62 238 GLY A N 1
ATOM 1793 C CA . GLY A 1 238 ? -13.159 -2.988 24.260 1.00 93.62 238 GLY A CA 1
ATOM 1794 C C . GLY A 1 238 ? -12.232 -3.660 23.241 1.00 93.62 238 GLY A C 1
ATOM 1795 O O . GLY A 1 238 ? -11.710 -4.737 23.524 1.00 93.62 238 GLY A O 1
ATOM 1796 N N . VAL A 1 239 ? -11.978 -3.037 22.087 1.00 93.69 239 VAL A N 1
ATOM 1797 C CA . VAL A 1 239 ? -10.979 -3.515 21.123 1.00 93.69 239 VAL A CA 1
ATOM 1798 C C . VAL A 1 239 ? -9.593 -3.025 21.540 1.00 93.69 239 VAL A C 1
ATOM 1800 O O . VAL A 1 239 ? -9.420 -1.867 21.915 1.00 93.69 239 VAL A O 1
ATOM 1803 N N . MET A 1 240 ? -8.606 -3.923 21.482 1.00 89.50 240 MET A N 1
ATOM 1804 C CA . MET A 1 240 ? -7.210 -3.626 21.794 1.00 89.50 240 MET A CA 1
ATOM 1805 C C . MET A 1 240 ? -6.330 -3.836 20.556 1.00 89.50 240 MET A C 1
ATOM 1807 O O . MET A 1 240 ? -6.400 -4.909 19.951 1.00 89.50 240 MET A O 1
ATOM 1811 N N . PRO A 1 241 ? -5.464 -2.871 20.202 1.00 92.38 241 PRO A N 1
ATOM 1812 C CA . PRO A 1 241 ? -5.304 -1.543 20.810 1.00 92.38 241 PRO A CA 1
ATOM 1813 C C . PRO A 1 241 ? -6.552 -0.652 20.683 1.00 92.38 241 PRO A C 1
ATOM 1815 O O . PRO A 1 241 ? -7.337 -0.821 19.761 1.00 92.38 241 PRO A O 1
ATOM 1818 N N . SER A 1 242 ? -6.730 0.319 21.584 1.00 92.44 242 SER A N 1
ATOM 1819 C CA . SER A 1 242 ? -7.861 1.269 21.539 1.00 92.44 242 SER A CA 1
ATOM 1820 C C . SER A 1 242 ? -7.710 2.364 20.469 1.00 92.44 242 SER A C 1
ATOM 1822 O O . SER A 1 242 ? -8.543 3.262 20.360 1.00 92.44 242 SER A O 1
ATOM 1824 N N . MET A 1 243 ? -6.640 2.300 19.678 1.00 93.69 243 MET A N 1
ATOM 1825 C CA . MET A 1 243 ? -6.324 3.191 18.566 1.00 93.69 243 MET A CA 1
ATOM 1826 C C . MET A 1 243 ? -5.610 2.401 17.466 1.00 93.69 243 MET A C 1
ATOM 1828 O O . MET A 1 243 ? -5.117 1.305 17.716 1.00 93.69 243 MET A O 1
ATOM 1832 N N . VAL A 1 244 ? -5.509 2.972 16.268 1.00 95.75 244 VAL A N 1
ATOM 1833 C CA . VAL A 1 244 ? -4.670 2.439 15.184 1.00 95.75 244 VAL A CA 1
ATOM 1834 C C . VAL A 1 244 ? -3.265 3.027 15.346 1.00 95.75 244 VAL A C 1
ATOM 1836 O O . VAL A 1 244 ? -3.090 4.217 15.078 1.00 95.75 244 VAL A O 1
ATOM 1839 N N . PRO A 1 245 ? -2.260 2.273 15.827 1.00 93.62 245 PRO A N 1
ATOM 1840 C CA . PRO A 1 245 ? -0.908 2.801 15.951 1.00 93.62 245 PRO A CA 1
ATOM 1841 C C . PRO A 1 245 ? -0.272 3.013 14.574 1.00 93.62 245 PRO A C 1
ATOM 1843 O O . PRO A 1 245 ? -0.485 2.245 13.636 1.00 93.62 245 PRO A O 1
ATOM 1846 N N . LYS A 1 246 ? 0.562 4.048 14.470 1.00 91.88 246 LYS A N 1
ATOM 1847 C CA . LYS A 1 246 ? 1.306 4.378 13.256 1.00 91.88 246 LYS A CA 1
ATOM 1848 C C . LYS A 1 246 ? 2.774 4.007 13.434 1.00 91.88 246 LYS A C 1
ATOM 1850 O O . LYS A 1 246 ? 3.534 4.748 14.047 1.00 91.88 246 LYS A O 1
ATOM 1855 N N . MET A 1 247 ? 3.147 2.823 12.957 1.00 91.88 247 MET A N 1
ATOM 1856 C CA . MET A 1 247 ? 4.477 2.250 13.181 1.00 91.88 247 MET A CA 1
ATOM 1857 C C . MET A 1 247 ? 5.247 2.085 11.880 1.00 91.88 247 MET A C 1
ATOM 1859 O O . MET A 1 247 ? 4.705 1.578 10.899 1.00 91.88 247 MET A O 1
ATOM 1863 N N . ASP A 1 248 ? 6.531 2.423 11.902 1.00 95.50 248 ASP A N 1
ATOM 1864 C CA . ASP A 1 248 ? 7.441 2.298 10.758 1.00 95.50 248 ASP A CA 1
ATOM 1865 C C . ASP A 1 248 ? 7.978 0.857 10.605 1.00 95.50 248 ASP A C 1
ATOM 1867 O O . ASP A 1 248 ? 9.163 0.621 10.374 1.00 95.50 248 ASP A O 1
ATOM 1871 N N . MET A 1 249 ? 7.103 -0.138 10.784 1.00 95.56 249 MET A N 1
ATOM 1872 C CA . MET A 1 249 ? 7.407 -1.563 10.635 1.00 95.56 249 MET A CA 1
ATOM 1873 C C . MET A 1 249 ? 6.162 -2.357 10.242 1.00 95.56 249 MET A C 1
ATOM 1875 O O . MET A 1 249 ? 5.034 -1.962 10.534 1.00 95.56 249 MET A O 1
ATOM 1879 N N . LEU A 1 250 ? 6.372 -3.511 9.607 1.00 97.50 250 LEU A N 1
ATOM 1880 C CA . LEU A 1 250 ? 5.307 -4.495 9.426 1.00 97.50 250 LEU A CA 1
ATOM 1881 C C . LEU A 1 250 ? 4.799 -4.971 10.788 1.00 97.50 250 LEU A C 1
ATOM 1883 O O . LEU A 1 250 ? 5.591 -5.195 11.702 1.00 97.50 250 LEU A O 1
ATOM 1887 N N . SER A 1 251 ? 3.497 -5.213 10.908 1.00 96.88 251 SER A N 1
ATOM 1888 C CA . SER A 1 251 ? 2.997 -5.997 12.032 1.00 96.88 251 SER A CA 1
ATOM 1889 C C . SER A 1 251 ? 3.415 -7.469 11.891 1.00 96.88 251 SER A C 1
ATOM 1891 O O . SER A 1 251 ? 3.778 -7.947 10.808 1.00 96.88 251 SER A O 1
ATOM 1893 N N . LEU A 1 252 ? 3.289 -8.240 12.975 1.00 95.94 252 LEU A N 1
ATOM 1894 C CA . LEU A 1 252 ? 3.476 -9.694 12.919 1.00 95.94 252 LEU A CA 1
ATOM 1895 C C . LEU A 1 252 ? 2.532 -10.357 11.903 1.00 95.94 252 LEU A C 1
ATOM 1897 O O . LEU A 1 252 ? 2.916 -11.301 11.208 1.00 95.94 252 LEU A O 1
ATOM 1901 N N . THR A 1 253 ? 1.296 -9.867 11.807 1.00 95.31 253 THR A N 1
ATOM 1902 C CA . THR A 1 253 ? 0.302 -10.371 10.856 1.00 95.31 253 THR A CA 1
ATOM 1903 C C . THR A 1 253 ? 0.689 -10.014 9.426 1.00 95.31 253 THR A C 1
ATOM 1905 O O . THR A 1 253 ? 0.639 -10.886 8.560 1.00 95.31 253 THR A O 1
ATOM 1908 N N . ASP A 1 254 ? 1.141 -8.785 9.167 1.00 97.06 254 ASP A N 1
ATOM 1909 C CA . ASP A 1 254 ? 1.592 -8.371 7.837 1.00 97.06 254 ASP A CA 1
ATOM 1910 C C . ASP A 1 254 ? 2.775 -9.209 7.353 1.00 97.06 254 ASP A C 1
ATOM 1912 O O . ASP A 1 254 ? 2.738 -9.720 6.229 1.00 97.06 254 ASP A O 1
ATOM 1916 N N . CYS A 1 255 ? 3.781 -9.419 8.213 1.00 97.56 255 CYS A N 1
ATOM 1917 C CA . CYS A 1 255 ? 4.924 -10.273 7.895 1.00 97.56 255 CYS A CA 1
ATOM 1918 C C . CYS A 1 255 ? 4.467 -11.683 7.516 1.00 97.56 255 CYS A C 1
ATOM 1920 O O . CYS A 1 255 ? 4.868 -12.215 6.477 1.00 97.56 255 CYS A O 1
ATOM 1922 N N . LYS A 1 256 ? 3.588 -12.291 8.322 1.00 95.50 256 LYS A N 1
ATOM 1923 C CA . LYS A 1 256 ? 3.097 -13.653 8.077 1.00 95.50 256 LYS A CA 1
ATOM 1924 C C . LYS A 1 256 ? 2.278 -13.748 6.793 1.00 95.50 256 LYS A C 1
ATOM 1926 O O . LYS A 1 256 ? 2.469 -14.684 6.019 1.00 95.50 256 LYS A O 1
ATOM 1931 N N . VAL A 1 257 ? 1.392 -12.787 6.541 1.00 94.31 257 VAL A N 1
ATOM 1932 C CA . VAL A 1 257 ? 0.555 -12.738 5.334 1.00 94.31 257 VAL A CA 1
ATOM 1933 C C . VAL A 1 257 ? 1.411 -12.635 4.074 1.00 94.31 257 VAL A C 1
ATOM 1935 O O . VAL A 1 257 ? 1.251 -13.452 3.163 1.00 94.31 257 VAL A O 1
ATOM 1938 N N . LEU A 1 258 ? 2.349 -11.686 4.029 1.00 95.88 258 LEU A N 1
ATOM 1939 C CA . LEU A 1 258 ? 3.262 -11.528 2.895 1.00 95.88 258 LEU A CA 1
ATOM 1940 C C . LEU A 1 258 ? 4.162 -12.760 2.732 1.00 95.88 258 LEU A C 1
ATOM 1942 O O . LEU A 1 258 ? 4.311 -13.276 1.625 1.00 95.88 258 LEU A O 1
ATOM 1946 N N . SER A 1 259 ? 4.672 -13.312 3.834 1.00 96.44 259 SER A N 1
ATOM 1947 C CA . SER A 1 259 ? 5.459 -14.549 3.809 1.00 96.44 259 SER A CA 1
ATOM 1948 C C . SER A 1 259 ? 4.669 -15.716 3.214 1.00 96.44 259 SER A C 1
ATOM 1950 O O . SER A 1 259 ? 5.177 -16.423 2.349 1.00 96.44 259 SER A O 1
ATOM 1952 N N . MET A 1 260 ? 3.401 -15.903 3.585 1.00 93.19 260 MET A N 1
ATOM 1953 C CA . MET A 1 260 ? 2.554 -16.943 2.986 1.00 93.19 260 MET A CA 1
ATOM 1954 C C . MET A 1 260 ? 2.265 -16.700 1.501 1.00 93.19 260 MET A C 1
ATOM 1956 O O . MET A 1 260 ? 2.216 -17.659 0.722 1.00 93.19 260 MET A O 1
ATOM 1960 N N . LEU A 1 261 ? 2.066 -15.440 1.098 1.00 92.88 261 LEU A N 1
ATOM 1961 C CA . LEU A 1 261 ? 1.829 -15.065 -0.299 1.00 92.88 261 LEU A CA 1
ATOM 1962 C C . LEU A 1 261 ? 3.023 -15.448 -1.187 1.00 92.88 261 LEU A C 1
ATOM 1964 O O . LEU A 1 261 ? 2.859 -16.060 -2.250 1.00 92.88 261 LEU A O 1
ATOM 1968 N N . TYR A 1 262 ? 4.230 -15.156 -0.706 1.00 95.56 262 TYR A N 1
ATOM 1969 C CA . TYR A 1 262 ? 5.485 -15.393 -1.416 1.00 95.56 262 TYR A CA 1
ATOM 1970 C C . TYR A 1 262 ? 6.128 -16.758 -1.121 1.00 95.56 262 TYR A C 1
ATOM 1972 O O . TYR A 1 262 ? 7.156 -17.091 -1.712 1.00 95.56 262 TYR A O 1
ATOM 1980 N N . GLY A 1 263 ? 5.520 -17.590 -0.270 1.00 95.12 263 GLY A N 1
ATOM 1981 C CA . GLY A 1 263 ? 6.048 -18.913 0.084 1.00 95.12 263 GLY A CA 1
ATOM 1982 C C . GLY A 1 263 ? 7.376 -18.827 0.841 1.00 95.12 263 GLY A C 1
ATOM 1983 O O . GLY A 1 263 ? 8.343 -19.492 0.476 1.00 95.12 263 GLY A O 1
ATOM 1984 N N . CYS A 1 264 ? 7.444 -17.941 1.829 1.00 96.62 264 CYS A N 1
ATOM 1985 C CA . CYS A 1 264 ? 8.581 -17.723 2.715 1.00 96.62 264 CYS A CA 1
ATOM 1986 C C . CYS A 1 264 ? 8.332 -18.362 4.095 1.00 96.62 264 CYS A C 1
ATOM 1988 O O . CYS A 1 264 ? 7.172 -18.585 4.461 1.00 96.62 264 CYS A O 1
ATOM 1990 N N . PRO A 1 265 ? 9.385 -18.637 4.888 1.00 96.94 265 PRO A N 1
ATOM 1991 C CA . PRO A 1 265 ? 9.246 -19.221 6.221 1.00 96.94 265 PRO A CA 1
ATOM 1992 C C . PRO A 1 265 ? 8.521 -18.282 7.201 1.00 96.94 265 PRO A C 1
ATOM 1994 O O . PRO A 1 265 ? 9.116 -17.381 7.783 1.00 96.94 265 PRO A O 1
ATOM 1997 N N . VAL A 1 266 ? 7.227 -18.517 7.435 1.00 95.31 266 VAL A N 1
ATOM 1998 C CA . VAL A 1 266 ? 6.398 -17.702 8.353 1.00 95.31 266 VAL A CA 1
ATOM 1999 C C . VAL A 1 266 ? 6.897 -17.707 9.802 1.00 95.31 266 VAL A C 1
ATOM 2001 O O . VAL A 1 266 ? 6.597 -16.787 10.558 1.00 95.31 266 VAL A O 1
ATOM 2004 N N . ALA A 1 267 ? 7.652 -18.738 10.194 1.00 96.12 267 ALA A N 1
ATOM 2005 C CA . ALA A 1 267 ? 8.249 -18.860 11.522 1.00 96.12 267 ALA A CA 1
ATOM 2006 C C . ALA A 1 267 ? 9.370 -17.835 11.769 1.00 96.12 267 ALA A C 1
ATOM 2008 O O . ALA A 1 267 ? 9.718 -17.586 12.917 1.00 96.12 267 ALA A O 1
ATOM 2009 N N . SER A 1 268 ? 9.913 -17.226 10.712 1.00 96.81 268 SER A N 1
ATOM 2010 C CA . SER A 1 268 ? 10.942 -16.186 10.810 1.00 96.81 268 SER A CA 1
ATOM 2011 C C . SER A 1 268 ? 10.371 -14.786 11.063 1.00 96.81 268 SER A C 1
ATOM 2013 O O . SER A 1 268 ? 11.140 -13.844 11.210 1.00 96.81 268 SER A O 1
ATOM 2015 N N . CYS A 1 269 ? 9.045 -14.628 11.117 1.00 97.12 269 CYS A N 1
ATOM 2016 C CA . CYS A 1 269 ? 8.410 -13.375 11.522 1.00 97.12 269 CYS A CA 1
ATOM 2017 C C . CYS A 1 269 ? 8.463 -13.221 13.048 1.00 97.12 269 CYS A C 1
ATOM 2019 O O . CYS A 1 269 ? 7.817 -13.987 13.768 1.00 97.12 269 CYS A O 1
ATOM 2021 N N . THR A 1 270 ? 9.212 -12.232 13.535 1.00 95.88 270 THR A N 1
ATOM 2022 C CA . THR A 1 270 ? 9.507 -12.020 14.966 1.00 95.88 270 THR A CA 1
ATOM 2023 C C . THR A 1 270 ? 8.976 -10.697 15.517 1.00 95.88 270 THR A C 1
ATOM 2025 O O . THR A 1 270 ? 9.318 -10.310 16.633 1.00 95.88 270 THR A O 1
ATOM 2028 N N . GLN A 1 271 ? 8.142 -9.991 14.755 1.00 95.06 271 GLN A N 1
ATOM 2029 C CA . GLN A 1 271 ? 7.586 -8.711 15.178 1.00 95.06 271 GLN A CA 1
ATOM 2030 C C . GLN A 1 271 ? 6.745 -8.867 16.451 1.00 95.06 271 GLN A C 1
ATOM 2032 O O . GLN A 1 271 ? 6.074 -9.894 16.625 1.00 95.06 271 GLN A O 1
ATOM 2037 N N . PRO A 1 272 ? 6.741 -7.852 17.331 1.00 92.19 272 PRO A N 1
ATOM 2038 C CA . PRO A 1 272 ? 5.936 -7.898 18.539 1.00 92.19 272 PRO A CA 1
ATOM 2039 C C . PRO A 1 272 ? 4.436 -8.033 18.210 1.00 92.19 272 PRO A C 1
ATOM 2041 O O . PRO A 1 272 ? 3.977 -7.576 17.159 1.00 92.19 272 PRO A O 1
ATOM 2044 N N . PRO A 1 273 ? 3.635 -8.668 19.084 1.00 88.44 273 PRO A N 1
ATOM 2045 C CA . PRO A 1 273 ? 2.184 -8.703 18.932 1.00 88.44 273 PRO A CA 1
ATOM 2046 C C . PRO A 1 273 ? 1.567 -7.302 18.999 1.00 88.44 273 PRO A C 1
ATOM 2048 O O . PRO A 1 273 ? 2.003 -6.472 19.795 1.00 88.44 273 PRO A O 1
ATOM 2051 N N . CYS A 1 274 ? 0.493 -7.061 18.244 1.00 87.06 274 CYS A N 1
ATOM 2052 C CA . CYS A 1 274 ? -0.140 -5.740 18.141 1.00 87.06 274 CYS A CA 1
ATOM 2053 C C . CYS A 1 274 ? -0.481 -5.102 19.501 1.00 87.06 274 CYS A C 1
ATOM 2055 O O . CYS A 1 274 ? -0.133 -3.953 19.756 1.00 87.06 274 CYS A O 1
ATOM 2057 N N . GLY A 1 275 ? -1.063 -5.872 20.426 1.00 81.06 275 GLY A N 1
ATOM 2058 C CA . GLY A 1 275 ? -1.422 -5.372 21.759 1.00 81.06 275 GLY A CA 1
ATOM 2059 C C . GLY A 1 275 ? -0.238 -4.957 22.645 1.00 81.06 275 GLY A C 1
ATOM 2060 O O . GLY A 1 275 ? -0.447 -4.243 23.616 1.00 81.06 275 GLY A O 1
ATOM 2061 N N . SER A 1 276 ? 0.990 -5.373 22.316 1.00 80.81 276 SER A N 1
ATOM 2062 C CA . SER A 1 276 ? 2.212 -4.969 23.031 1.00 80.81 276 SER A CA 1
ATOM 2063 C C . SER A 1 276 ? 2.871 -3.713 22.456 1.00 80.81 276 SER A C 1
ATOM 2065 O O . SER A 1 276 ? 3.793 -3.170 23.055 1.00 80.81 276 SER A O 1
ATOM 2067 N N . MET A 1 277 ? 2.405 -3.241 21.296 1.00 69.44 277 MET A N 1
ATOM 2068 C CA . MET A 1 277 ? 3.008 -2.110 20.589 1.00 69.44 277 MET A CA 1
ATOM 2069 C C . MET A 1 277 ? 2.427 -0.748 21.006 1.00 69.44 277 MET A C 1
ATOM 2071 O O . MET A 1 277 ? 2.884 0.287 20.535 1.00 69.44 277 MET A O 1
ATOM 2075 N N . THR A 1 278 ? 1.450 -0.719 21.918 1.00 58.97 278 THR A N 1
ATOM 2076 C CA . THR A 1 278 ? 0.749 0.499 22.368 1.00 58.97 278 THR A CA 1
ATOM 2077 C C . THR A 1 278 ? 1.506 1.355 23.376 1.00 58.97 278 THR A C 1
ATOM 2079 O O . THR A 1 278 ? 1.037 2.439 23.711 1.00 58.97 278 THR A O 1
ATOM 2082 N N . THR A 1 279 ? 2.654 0.898 23.877 1.00 49.84 279 THR A N 1
ATOM 2083 C CA . THR A 1 279 ? 3.369 1.562 24.982 1.00 49.84 279 THR A CA 1
ATOM 2084 C C . THR A 1 279 ? 4.702 2.190 24.583 1.00 49.84 279 THR A C 1
ATOM 2086 O O . THR A 1 279 ? 5.405 2.716 25.442 1.00 49.84 279 THR A O 1
ATOM 2089 N N . GLY A 1 280 ? 5.072 2.156 23.302 1.00 41.25 280 GLY A N 1
ATOM 2090 C CA . GLY A 1 280 ? 6.244 2.875 22.815 1.00 41.25 280 GLY A CA 1
ATOM 2091 C C . GLY A 1 280 ? 5.874 4.310 22.467 1.00 41.25 280 GLY A C 1
ATOM 2092 O O . GLY A 1 280 ? 5.138 4.530 21.509 1.00 41.25 280 GLY A O 1
ATOM 2093 N N . SER A 1 281 ? 6.406 5.287 23.207 1.00 38.09 281 SER A N 1
ATOM 2094 C CA . SER A 1 281 ? 6.541 6.660 22.706 1.00 38.09 281 SER A CA 1
ATOM 2095 C C . SER A 1 281 ? 7.066 6.647 21.260 1.00 38.09 281 SER A C 1
ATOM 2097 O O . SER A 1 281 ? 7.810 5.722 20.911 1.00 38.09 281 SER A O 1
ATOM 2099 N N . PRO A 1 282 ? 6.725 7.649 20.424 1.00 39.34 282 PRO A N 1
ATOM 2100 C CA . PRO A 1 282 ? 7.256 7.749 19.067 1.00 39.34 282 PRO A CA 1
ATOM 2101 C C . PRO A 1 282 ? 8.772 7.535 19.097 1.00 39.34 282 PRO A C 1
ATOM 2103 O O . PRO A 1 282 ? 9.408 8.027 20.036 1.00 39.34 282 PRO A O 1
ATOM 2106 N N . PRO A 1 283 ? 9.377 6.833 18.124 1.00 40.06 283 PRO A N 1
ATOM 2107 C CA . PRO A 1 283 ? 10.820 6.812 18.029 1.00 40.06 283 PRO A CA 1
ATOM 2108 C C . PRO A 1 283 ? 11.254 8.252 17.758 1.00 40.06 283 PRO A C 1
ATOM 2110 O O . PRO A 1 283 ? 11.205 8.735 16.630 1.00 40.06 283 PRO A O 1
ATOM 2113 N N . THR A 1 284 ? 11.669 8.959 18.806 1.00 38.72 284 THR A N 1
ATOM 2114 C CA . THR A 1 284 ? 12.455 10.184 18.718 1.00 38.72 284 THR A CA 1
ATOM 2115 C C . THR A 1 284 ? 13.834 9.773 18.211 1.00 38.72 284 THR A C 1
ATOM 2117 O O . THR A 1 284 ? 14.834 9.798 18.922 1.00 38.72 284 THR A O 1
ATOM 2120 N N . GLY A 1 285 ? 13.890 9.328 16.957 1.00 32.19 285 GLY A N 1
ATOM 2121 C CA . GLY A 1 285 ? 15.094 9.443 16.167 1.00 32.19 285 GLY A CA 1
ATOM 2122 C C . GLY A 1 285 ? 15.300 10.931 15.977 1.00 32.19 285 GLY A C 1
ATOM 2123 O O . GLY A 1 285 ? 14.756 11.519 15.045 1.00 32.19 285 GLY A O 1
ATOM 2124 N N . SER A 1 286 ? 16.021 11.559 16.906 1.00 34.03 286 SER A N 1
ATOM 2125 C CA . SER A 1 286 ? 16.624 12.858 16.653 1.00 34.03 286 SER A CA 1
ATOM 2126 C C . SER A 1 286 ? 17.262 12.787 15.264 1.00 34.03 286 SER A C 1
ATOM 2128 O O . SER A 1 286 ? 17.973 11.810 14.991 1.00 34.03 286 SER A O 1
ATOM 2130 N N . PRO A 1 287 ? 17.024 13.767 14.373 1.00 38.72 287 PRO A N 1
ATOM 2131 C CA . PRO A 1 287 ? 17.814 13.876 13.158 1.00 38.72 287 PRO A CA 1
ATOM 2132 C C . PRO A 1 287 ? 19.284 13.789 13.571 1.00 38.72 287 PRO A C 1
ATOM 2134 O O . PRO A 1 287 ? 19.625 14.341 14.624 1.00 38.72 287 PRO A O 1
ATOM 2137 N N . PRO A 1 288 ? 20.163 13.115 12.812 1.00 40.34 288 PRO A N 1
ATOM 2138 C CA . PRO A 1 288 ? 21.582 13.247 13.069 1.00 40.34 288 PRO A CA 1
ATOM 2139 C C . PRO A 1 288 ? 21.892 14.741 12.986 1.00 40.34 288 PRO A C 1
ATOM 2141 O O . PRO A 1 288 ? 21.880 15.335 11.910 1.00 40.34 288 PRO A O 1
ATOM 2144 N N . THR A 1 289 ? 22.121 15.365 14.140 1.00 40.66 289 THR A N 1
ATOM 2145 C CA . THR A 1 289 ? 22.745 16.675 14.251 1.00 40.66 289 THR A CA 1
ATOM 2146 C C . THR A 1 289 ? 24.186 16.480 13.818 1.00 40.66 289 THR A C 1
ATOM 2148 O O . THR A 1 289 ? 25.098 16.381 14.634 1.00 40.66 289 THR A O 1
ATOM 2151 N N . GLY A 1 290 ? 24.381 16.344 12.508 1.00 33.00 290 GLY A N 1
ATOM 2152 C CA . GLY A 1 290 ? 25.644 16.670 11.892 1.00 33.00 290 GLY A CA 1
ATOM 2153 C C . GLY A 1 290 ? 25.831 18.159 12.113 1.00 33.00 290 GLY A C 1
ATOM 2154 O O . GLY A 1 290 ? 25.118 18.971 11.525 1.00 33.00 290 GLY A O 1
ATOM 2155 N N . SER A 1 291 ? 26.741 18.513 13.016 1.00 40.72 291 SER A N 1
ATOM 2156 C CA . SER A 1 291 ? 27.273 19.866 13.088 1.00 40.72 291 SER A CA 1
ATOM 2157 C C . SER A 1 291 ? 27.656 20.304 11.670 1.00 40.72 291 SER A C 1
ATOM 2159 O O . SER A 1 291 ? 28.268 19.507 10.948 1.00 40.72 291 SER A O 1
ATOM 2161 N N . PRO A 1 292 ? 27.316 21.531 11.242 1.00 44.81 292 PRO A N 1
ATOM 2162 C CA . PRO A 1 292 ? 27.806 22.049 9.976 1.00 44.81 292 PRO A CA 1
ATOM 2163 C C . PRO A 1 292 ? 29.335 21.942 9.981 1.00 44.81 292 PRO A C 1
ATOM 2165 O O . PRO A 1 292 ? 29.949 22.310 10.989 1.00 44.81 292 PRO A O 1
ATOM 2168 N N . PRO A 1 293 ? 29.980 21.455 8.909 1.00 48.91 293 PRO A N 1
ATOM 2169 C CA . PRO A 1 293 ? 31.416 21.606 8.798 1.00 48.91 293 PRO A CA 1
ATOM 2170 C C . PRO A 1 293 ? 31.704 23.109 8.789 1.00 48.91 293 PRO A C 1
ATOM 2172 O O . PRO A 1 293 ? 31.336 23.823 7.857 1.00 48.91 293 PRO A O 1
ATOM 2175 N N . THR A 1 294 ? 32.347 23.599 9.847 1.00 47.62 294 THR A N 1
ATOM 2176 C CA . THR A 1 294 ? 33.015 24.900 9.874 1.00 47.62 294 THR A CA 1
ATOM 2177 C C . THR A 1 294 ? 34.204 24.835 8.921 1.00 47.62 294 THR A C 1
ATOM 2179 O O . THR A 1 294 ? 35.347 24.655 9.332 1.00 47.62 294 THR A O 1
ATOM 2182 N N . GLY A 1 295 ? 33.914 24.899 7.625 1.00 40.09 295 GLY A N 1
ATOM 2183 C CA . GLY A 1 295 ? 34.884 25.176 6.581 1.00 40.09 295 GLY A CA 1
ATOM 2184 C C . GLY A 1 295 ? 34.939 26.680 6.367 1.00 40.09 295 GLY A C 1
ATOM 2185 O O . GLY A 1 295 ? 33.941 27.293 5.992 1.00 40.09 295 GLY A O 1
ATOM 2186 N N . SER A 1 296 ? 36.098 27.276 6.633 1.00 48.44 296 SER A N 1
ATOM 2187 C CA . SER A 1 296 ? 36.398 28.659 6.268 1.00 48.44 296 SER A CA 1
ATOM 2188 C C . SER A 1 296 ? 36.162 28.886 4.764 1.00 48.44 296 SER A C 1
ATOM 2190 O O . SER A 1 296 ? 36.435 27.980 3.970 1.00 48.44 296 SER A O 1
ATOM 2192 N N . PRO A 1 297 ? 35.694 30.074 4.342 1.00 45.09 297 PRO A N 1
ATOM 2193 C CA . PRO A 1 297 ? 35.467 30.349 2.931 1.00 45.09 297 PRO A CA 1
ATOM 2194 C C . PRO A 1 297 ? 36.802 30.366 2.169 1.00 45.09 297 PRO A C 1
ATOM 2196 O O . PRO A 1 297 ? 37.743 31.021 2.625 1.00 45.09 297 PRO A O 1
ATOM 2199 N N . PRO A 1 298 ? 36.907 29.716 0.997 1.00 52.59 298 PRO A N 1
ATOM 2200 C CA . PRO A 1 298 ? 38.011 29.970 0.090 1.00 52.59 298 PRO A CA 1
ATOM 2201 C C . PRO A 1 298 ? 37.827 31.357 -0.541 1.00 52.59 298 PRO A C 1
ATOM 2203 O O . PRO A 1 298 ? 36.846 31.632 -1.231 1.00 52.59 298 PRO A O 1
ATOM 2206 N N . THR A 1 299 ? 38.792 32.240 -0.301 1.00 48.12 299 THR A N 1
ATOM 2207 C CA . THR A 1 299 ? 38.988 33.497 -1.025 1.00 48.12 299 THR A CA 1
ATOM 2208 C C . THR A 1 299 ? 39.391 33.193 -2.470 1.00 48.12 299 THR A C 1
ATOM 2210 O O . THR A 1 299 ? 40.568 33.070 -2.794 1.00 48.12 299 THR A O 1
ATOM 2213 N N . GLY A 1 300 ? 38.397 33.039 -3.346 1.00 39.56 300 GLY A N 1
ATOM 2214 C CA . GLY A 1 300 ? 38.577 32.953 -4.795 1.00 39.56 300 GLY A CA 1
ATOM 2215 C C . GLY A 1 300 ? 38.257 34.287 -5.466 1.00 39.56 300 GLY A C 1
ATOM 2216 O O . GLY A 1 300 ? 37.147 34.799 -5.338 1.00 39.56 300 GLY A O 1
ATOM 2217 N N . SER A 1 301 ? 39.234 34.859 -6.168 1.00 47.19 301 SER A N 1
ATOM 2218 C CA . SER A 1 301 ? 39.078 36.057 -7.001 1.00 47.19 301 SER A CA 1
ATOM 2219 C C . SER A 1 301 ? 38.157 35.802 -8.211 1.00 47.19 301 SER A C 1
ATOM 2221 O O . SER A 1 301 ? 38.121 34.680 -8.719 1.00 47.19 301 SER A O 1
ATOM 2223 N N . PRO A 1 302 ? 37.434 36.823 -8.709 1.00 45.66 302 PRO A N 1
ATOM 2224 C CA . PRO A 1 302 ? 36.486 36.660 -9.809 1.00 45.66 302 PRO A CA 1
ATOM 2225 C C . PRO A 1 302 ? 37.198 36.565 -11.171 1.00 45.66 302 PRO A C 1
ATOM 2227 O O . PRO A 1 302 ? 38.045 37.411 -11.464 1.00 45.66 302 PRO A O 1
ATOM 2230 N N . PRO A 1 303 ? 36.833 35.612 -12.050 1.00 49.47 303 PRO A N 1
ATOM 2231 C CA . PRO A 1 303 ? 37.176 35.694 -13.458 1.00 49.47 303 PRO A CA 1
ATOM 2232 C C . PRO A 1 303 ? 36.135 36.541 -14.201 1.00 49.47 303 PRO A C 1
ATOM 2234 O O . PRO A 1 303 ? 34.947 36.223 -14.260 1.00 49.47 303 PRO A O 1
ATOM 2237 N N . THR A 1 304 ? 36.610 37.638 -14.780 1.00 45.12 304 THR A N 1
ATOM 2238 C CA . THR A 1 304 ? 35.920 38.478 -15.759 1.00 45.12 304 THR A CA 1
ATOM 2239 C C . THR A 1 304 ? 35.749 37.710 -17.072 1.00 45.12 304 THR A C 1
ATOM 2241 O O . THR A 1 304 ? 36.723 37.439 -17.771 1.00 45.12 304 THR A O 1
ATOM 2244 N N . GLY A 1 305 ? 34.505 37.382 -17.423 1.00 45.09 305 GLY A N 1
ATOM 2245 C CA . GLY A 1 305 ? 34.114 36.877 -18.742 1.00 45.09 305 GLY A CA 1
ATOM 2246 C C . GLY A 1 305 ? 33.035 37.776 -19.368 1.00 45.09 305 GLY A C 1
ATOM 2247 O O . GLY A 1 305 ? 32.152 38.231 -18.638 1.00 45.09 305 GLY A O 1
ATOM 2248 N N . PRO A 1 306 ? 33.099 38.083 -20.679 1.00 52.59 306 PRO A N 1
ATOM 2249 C CA . PRO A 1 306 ? 32.198 39.035 -21.332 1.00 52.59 306 PRO A CA 1
ATOM 2250 C C . PRO A 1 306 ? 30.791 38.459 -21.619 1.00 52.59 306 PRO A C 1
ATOM 2252 O O . PRO A 1 306 ? 30.631 37.243 -21.755 1.00 52.59 306 PRO A O 1
ATOM 2255 N N . PRO A 1 307 ? 29.762 39.324 -21.735 1.00 44.81 307 PRO A N 1
ATOM 2256 C CA . PRO A 1 307 ? 28.363 38.919 -21.853 1.00 44.81 307 PRO A CA 1
ATOM 2257 C C . PRO A 1 307 ? 28.037 38.371 -23.249 1.00 44.81 307 PRO A C 1
ATOM 2259 O O . PRO A 1 307 ? 28.320 39.011 -24.260 1.00 44.81 307 PRO A O 1
ATOM 2262 N N . THR A 1 308 ? 27.391 37.202 -23.300 1.00 39.19 308 THR A N 1
ATOM 2263 C CA . THR A 1 308 ? 26.842 36.637 -24.543 1.00 39.19 308 THR A CA 1
ATOM 2264 C C . THR A 1 308 ? 25.350 36.954 -24.650 1.00 39.19 308 THR A C 1
ATOM 2266 O O . THR A 1 308 ? 24.598 36.829 -23.685 1.00 39.19 308 THR A O 1
ATOM 2269 N N . MET A 1 309 ? 24.968 37.421 -25.837 1.00 40.44 309 MET A N 1
ATOM 2270 C CA . MET A 1 309 ? 23.677 37.984 -26.226 1.00 40.44 309 MET A CA 1
ATOM 2271 C C . MET A 1 309 ? 22.473 37.046 -26.074 1.00 40.44 309 MET A C 1
ATOM 2273 O O . MET A 1 309 ? 22.529 35.856 -26.375 1.00 40.44 309 MET A O 1
ATOM 2277 N N . ALA A 1 310 ? 21.349 37.669 -25.715 1.00 38.53 310 ALA A N 1
ATOM 2278 C CA . ALA A 1 310 ? 19.998 37.139 -25.786 1.00 38.53 310 ALA A CA 1
ATOM 2279 C C . ALA A 1 310 ? 19.575 36.856 -27.240 1.00 38.53 310 ALA A C 1
ATOM 2281 O O . ALA A 1 310 ? 19.746 37.699 -28.121 1.00 38.53 310 ALA A O 1
ATOM 2282 N N . GLY A 1 311 ? 18.968 35.688 -27.461 1.00 35.34 311 GLY A N 1
ATOM 2283 C CA . GLY A 1 311 ? 18.368 35.270 -28.725 1.00 35.34 311 GLY A CA 1
ATOM 2284 C C . GLY A 1 311 ? 16.946 34.755 -28.509 1.00 35.34 311 GLY A C 1
ATOM 2285 O O . GLY A 1 311 ? 16.758 33.639 -28.045 1.00 35.34 311 GLY A O 1
ATOM 2286 N N . THR A 1 312 ? 15.988 35.638 -28.798 1.00 33.59 312 THR A N 1
ATOM 2287 C CA . THR A 1 312 ? 14.674 35.447 -29.451 1.00 33.59 312 THR A CA 1
ATOM 2288 C C . THR A 1 312 ? 13.930 34.112 -29.343 1.00 33.59 312 THR A C 1
ATOM 2290 O O . THR A 1 312 ? 14.429 33.046 -29.690 1.00 33.59 312 THR A O 1
ATOM 2293 N N . GLY A 1 313 ? 12.654 34.233 -28.968 1.00 36.72 313 GLY A N 1
ATOM 2294 C CA . GLY A 1 313 ? 11.717 33.137 -28.791 1.00 36.72 313 GLY A CA 1
ATOM 2295 C C . GLY A 1 313 ? 11.219 32.456 -30.063 1.00 36.72 313 GLY A C 1
ATOM 2296 O O . GLY A 1 313 ? 11.385 32.924 -31.186 1.00 36.72 313 GLY A O 1
ATOM 2297 N N . SER A 1 314 ? 10.546 31.335 -29.833 1.00 34.25 314 SER A N 1
ATOM 2298 C CA . SER A 1 314 ? 9.647 30.688 -30.782 1.00 34.25 314 SER A CA 1
ATOM 2299 C C . SER A 1 314 ? 8.579 29.912 -30.004 1.00 34.25 314 SER A C 1
ATOM 2301 O O . SER A 1 314 ? 8.861 29.122 -29.107 1.00 34.25 314 SER A O 1
ATOM 2303 N N . THR A 1 315 ? 7.330 30.233 -30.318 1.00 39.72 315 THR A N 1
ATOM 2304 C CA . THR A 1 315 ? 6.079 29.609 -29.877 1.00 39.72 315 THR A CA 1
ATOM 2305 C C . THR A 1 315 ? 5.918 28.207 -30.480 1.00 39.72 315 THR A C 1
ATOM 2307 O O . THR A 1 315 ? 6.222 28.038 -31.662 1.00 39.72 315 THR A O 1
ATOM 2310 N N . PRO A 1 316 ? 5.353 27.218 -29.760 1.00 37.22 316 PRO A N 1
ATOM 2311 C CA . PRO A 1 316 ? 4.863 25.989 -30.380 1.00 37.22 316 PRO A CA 1
ATOM 2312 C C . PRO A 1 316 ? 3.387 26.119 -30.808 1.00 37.22 316 PRO A C 1
ATOM 2314 O O . PRO A 1 316 ? 2.608 26.796 -30.129 1.00 37.22 316 PRO A O 1
ATOM 2317 N N . PRO A 1 317 ? 2.975 25.466 -31.911 1.00 34.97 317 PRO A N 1
ATOM 2318 C CA . PRO A 1 317 ? 1.607 25.502 -32.407 1.00 34.97 317 PRO A CA 1
ATOM 2319 C C . PRO A 1 317 ? 0.663 24.613 -31.587 1.00 34.97 317 PRO A C 1
ATOM 2321 O O . PRO A 1 317 ? 1.049 23.587 -31.027 1.00 34.97 317 PRO A O 1
ATOM 2324 N N . ALA A 1 318 ? -0.604 25.022 -31.570 1.00 33.56 318 ALA A N 1
ATOM 2325 C CA . ALA A 1 318 ? -1.722 24.295 -30.993 1.00 33.56 318 ALA A CA 1
ATOM 2326 C C . ALA A 1 318 ? -1.903 22.921 -31.659 1.00 33.56 318 ALA A C 1
ATOM 2328 O O . ALA A 1 318 ? -2.069 22.836 -32.876 1.00 33.56 318 ALA A O 1
ATOM 2329 N N . MET A 1 319 ? -1.939 21.859 -30.850 1.00 31.61 319 MET A N 1
ATOM 2330 C CA . MET A 1 319 ? -2.471 20.563 -31.262 1.00 31.61 319 MET A CA 1
ATOM 2331 C C . MET A 1 319 ? -3.814 20.312 -30.583 1.00 31.61 319 MET A C 1
ATOM 2333 O O . MET A 1 319 ? -3.917 20.138 -29.371 1.00 31.61 319 MET A O 1
ATOM 2337 N N . THR A 1 320 ? -4.846 20.305 -31.416 1.00 35.94 320 THR A N 1
ATOM 2338 C CA . THR A 1 320 ? -6.153 19.702 -31.188 1.00 35.94 320 THR A CA 1
ATOM 2339 C C . THR A 1 320 ? -5.999 18.179 -31.180 1.00 35.94 320 THR A C 1
ATOM 2341 O O . THR A 1 320 ? -5.493 17.594 -32.135 1.00 35.94 320 THR A O 1
ATOM 2344 N N . GLY A 1 321 ? -6.423 17.519 -30.102 1.00 29.53 321 GLY A N 1
ATOM 2345 C CA . GLY A 1 321 ? -6.314 16.066 -29.979 1.00 29.53 321 GLY A CA 1
ATOM 2346 C C . GLY A 1 321 ? -7.209 15.524 -28.874 1.00 29.53 321 GLY A C 1
ATOM 2347 O O . GLY A 1 321 ? -6.960 15.741 -27.696 1.00 29.53 321 GLY A O 1
ATOM 2348 N N . SER A 1 322 ? -8.274 14.860 -29.300 1.00 31.59 322 SER A N 1
ATOM 2349 C CA . SER A 1 322 ? -9.397 14.315 -28.544 1.00 31.59 322 SER A CA 1
ATOM 2350 C C . SER A 1 322 ? -9.014 13.432 -27.351 1.00 31.59 322 SER A C 1
ATOM 2352 O O . SER A 1 322 ? -8.264 12.467 -27.483 1.00 31.59 322 SER A O 1
ATOM 2354 N N . THR A 1 323 ? -9.618 13.717 -26.200 1.00 29.45 323 THR A N 1
ATOM 2355 C CA . THR A 1 323 ? -9.555 12.920 -24.970 1.00 29.45 323 THR A CA 1
ATOM 2356 C C . THR A 1 323 ? -10.420 11.658 -25.094 1.00 29.45 323 THR A C 1
ATOM 2358 O O . THR A 1 323 ? -11.624 11.786 -25.329 1.00 29.45 323 THR A O 1
ATOM 2361 N N . PRO A 1 324 ? -9.890 10.437 -24.896 1.00 29.80 324 PRO A N 1
ATOM 2362 C CA . PRO A 1 324 ? -10.726 9.273 -24.651 1.00 29.80 324 PRO A CA 1
ATOM 2363 C C . PRO A 1 324 ? -11.122 9.220 -23.167 1.00 29.80 324 PRO A C 1
ATOM 2365 O O . PRO A 1 324 ? -10.287 9.345 -22.272 1.00 29.80 324 PRO A O 1
ATOM 2368 N N . MET A 1 325 ? -12.421 9.037 -22.922 1.00 27.84 325 MET A N 1
ATOM 2369 C CA . MET A 1 325 ? -13.009 8.725 -21.617 1.00 27.84 325 MET A CA 1
ATOM 2370 C C . MET A 1 325 ? -12.302 7.517 -20.985 1.00 27.84 325 MET A C 1
ATOM 2372 O O . MET A 1 325 ? -12.447 6.394 -21.466 1.00 27.84 325 MET A O 1
ATOM 2376 N N . MET A 1 326 ? -11.594 7.727 -19.873 1.00 28.42 326 MET A N 1
ATOM 2377 C CA . MET A 1 326 ? -11.318 6.645 -18.931 1.00 28.42 326 MET A CA 1
ATOM 2378 C C . MET A 1 326 ? -12.571 6.407 -18.095 1.00 28.42 326 MET A C 1
ATOM 2380 O O . MET A 1 326 ? -13.008 7.264 -17.329 1.00 28.42 326 MET A O 1
ATOM 2384 N N . THR A 1 327 ? -13.146 5.222 -18.256 1.00 26.72 327 THR A N 1
ATOM 2385 C CA . THR A 1 327 ? -14.141 4.660 -17.352 1.00 26.72 327 THR A CA 1
ATOM 2386 C C . THR A 1 327 ? -13.518 4.466 -15.977 1.00 26.72 327 THR A C 1
ATOM 2388 O O . THR A 1 327 ? -12.691 3.578 -15.772 1.00 26.72 327 THR A O 1
ATOM 2391 N N . THR A 1 328 ? -13.942 5.293 -15.031 1.00 27.09 328 THR A N 1
ATOM 2392 C CA . THR A 1 328 ? -13.775 5.088 -13.597 1.00 27.09 328 THR A CA 1
ATOM 2393 C C . THR A 1 328 ? -14.391 3.743 -13.222 1.00 27.09 328 THR A C 1
ATOM 2395 O O . THR A 1 328 ? -15.607 3.572 -13.247 1.00 27.09 328 THR A O 1
ATOM 2398 N 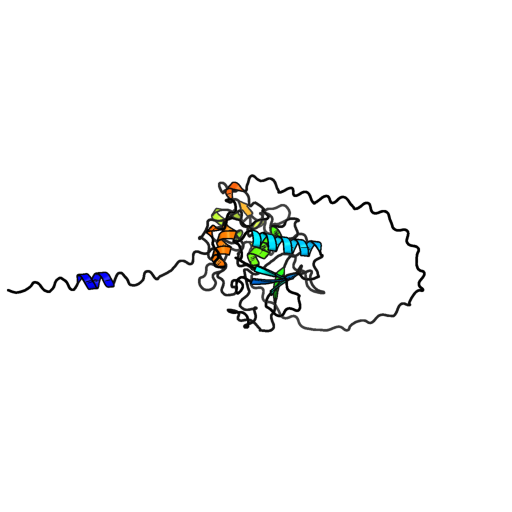N . SER A 1 329 ? -13.548 2.772 -12.889 1.00 25.52 329 SER A N 1
ATOM 2399 C CA . SER A 1 329 ? -13.952 1.595 -12.123 1.00 25.52 329 SER A CA 1
ATOM 2400 C C . SER A 1 329 ? -13.308 1.707 -10.747 1.00 25.52 329 SER A C 1
ATOM 2402 O O . SER A 1 329 ? -12.133 1.394 -10.594 1.00 25.52 329 SER A O 1
ATOM 2404 N N . CYS A 1 330 ? -14.130 2.253 -9.845 1.00 33.16 330 CYS A N 1
ATOM 2405 C CA . CYS A 1 330 ? -14.143 2.249 -8.376 1.00 33.16 330 CYS A CA 1
ATOM 2406 C C . CYS A 1 330 ? -12.825 2.223 -7.593 1.00 33.16 330 CYS A C 1
ATOM 2408 O O . CYS A 1 330 ? -12.167 1.162 -7.547 1.00 33.16 330 CYS A O 1
#

Secondary structure (DSSP, 8-state):
----SSSSSHHHHHHHTTSS---S-------SB--TTEEPPGGGEEEEEE-TTS-HHHHHHHHHHHHHHHHTS-TTS-EEEE--TT--S-EEEEE--PPPTTSPPP-S-EE-SSEETTTSBTTSTT--B-TT--EEEEE---STTSS-SS-SHHHHHHHHHHTT---GGGSTTGGGTEEE-GGGBPTT-GGGGPPPP--TTS--B---SS---TT-TTPPPTTTTBPTT--SEEEPTT-SSSS----SS--HHHHHHHHHHHT--GGG--PPPGGGGGG---------------PPPP-PPPP--PPPPP----PPPP---PPP------

Sequence (330 aa):
MTNLKSAVSLALIGLVLLAVEIQGARRVVRTTNVNKAYQKWYNKTVPFYIDPDFNPTEAATIRQAINAITAGLPPSCVNFMEVPSSNTAYKIKFSALTGGPGSQGQTYCYAYPGMIVPDCPTSVPGCKGPTTNTEQLVSLARGPSGCWDGTLHSLMKFVAISLGKRNEHQRQDRNNSITINTNNIAAGMASAYNLYNLNASNLDAYYGSYAYDLCSITHAQPNDYANPGTAAFTVNAGVMPSMVPKMDMLSLTDCKVLSMLYGCPVASCTQPPCGSMTTGSPPTGSPPTGSPPTGSPPTGSPPTGPPTMAGTGSTPPAMTGSTPMMTTSC

Foldseek 3Di:
DDDDDPPPPVVVVVVVVVPPDPPPDPPPQFQFFPFLQAAAAPPLEAEEEEDPVDDPVRVVLLVVLLVQAQVLAPPPLHHYHYDDPPDQAAHEYEEQQPDDVPGHGDQAWAAAQEHGQQDHDPVGPNHNHHSNRRYDYGHQHDDDLGQPPVDSLSSNLRVLSHRTHDALQQAPCNVVWKDFPQVFAAPPCVVVNHHADPPPVGGGGRHDSDDRALAASRYDAQCNRTDPPGGRMATDPPDPPRGRDRDSHGALSSNLSSCVSSVHDNVSNDHDHRNVVVPDDPPPPPPPPPPPPPDDDPPDDDDDDDDDDDDDDDDDDDDDDDDDDDDDDD

Radius of gyration: 27.0 Å; Cα contacts (8 Å, |Δi|>4): 522; chains: 1; bounding box: 61×118×57 Å

Nearest PDB structures (foldseek):
  3vtg-assembly1_A  TM=8.047E-01  e=5.829E-14  Oryzias latipes
  3lqb-assembly1_A  TM=8.150E-01  e=1.025E-13  Danio rerio
  4gwn-assembly1_A  TM=8.029E-01  e=3.086E-11  Homo sapiens
  7uai-assembly1_D  TM=8.108E-01  e=6.151E-11  Homo sapiens
  4gwm-assembly1_A  TM=7.661E-01  e=2.296E-10  Homo sapiens

InterPro domains:
  IPR001506 Peptidase M12A [PF01400] (135-262)
  IPR001506 Peptidase M12A [PS51864] (27-265)
  IPR006026 Peptidase, metallopeptidase [SM00235] (37-209)
  IPR024079 Metallopeptidase, catalytic domain superfamily [G3DSA:3.40.390.10] (15-266)

Mean predicted aligned error: 12.95 Å

Organism: Hypsibius exemplaris (NCBI:txid2072580)

Solvent-accessible surface area (backbone atoms only — not comparable to full-atom values): 19922 Å² total; per-residue (Å²): 142,84,88,89,83,84,73,75,71,63,66,61,56,64,64,60,65,73,73,69,72,95,72,80,68,81,70,74,62,41,60,34,52,59,30,81,58,35,38,69,52,65,95,40,42,43,40,28,30,75,44,82,90,45,54,74,67,56,51,49,50,51,53,49,22,51,48,40,53,45,69,44,38,36,88,89,40,55,44,80,39,84,46,64,83,84,52,71,61,66,23,40,36,39,35,48,45,70,40,56,97,96,45,82,42,50,48,48,51,46,44,48,48,17,39,51,20,64,54,31,18,55,90,44,90,87,30,66,15,53,77,83,37,30,67,47,66,30,36,54,4,56,65,97,60,24,39,75,78,89,52,56,30,54,50,29,22,41,54,46,18,39,61,18,35,62,53,48,66,20,42,82,69,32,73,81,45,33,47,75,34,71,90,26,38,28,90,94,41,61,70,81,61,43,60,54,44,75,50,86,93,60,29,38,50,39,72,71,61,56,76,90,54,58,41,29,44,39,37,67,56,47,51,58,61,22,35,91,98,42,45,22,36,46,57,36,90,94,39,78,54,74,55,64,62,90,48,77,47,52,24,37,65,47,24,33,43,53,22,59,75,63,72,32,65,48,84,61,46,78,50,68,57,62,71,71,61,80,77,65,72,78,84,78,71,68,73,85,80,68,71,76,81,89,68,79,82,82,92,72,82,85,83,91,74,84,90,80,82,90,80,84,89,82,84,82,83,90,80,90,77,87,84,79,86,78,80,85,79,131

pLDDT: mean 78.99, std 23.78, range [25.52, 98.75]